Protein AF-A0A645FDS2-F1 (afdb_monomer)

Nearest PDB structures (foldseek):
  3o6q-assembly1_C  TM=2.385E-01  e=4.025E-01  Bacillus subtilis
  9g6k-assembly1_Lk  TM=2.525E-01  e=3.968E+00  Toxoplasma gondii

Foldseek 3Di:
DAWDWDQDPQFTQIGGDCVQWPDDPVLRVQLRVQAHPPHDSVVSNVVDPDDTPVVVVVVVCVVPFADDEAEPPDQLLQQLLVVVVPDVVLLVVLLVVLCVVPVQQPHKDKDWDKDAADPVVLVVVLPDPVDDPVVNVVCVPRNIDIGIFMWTWGWDQDPVGIDIDTHGPVPDDPVSSNVSSVSSVVVVSVVSVHDYHYHDD

Solvent-accessible surface area (backbone atoms only — not comparable to full-atom values): 11697 Å² total; per-residue (Å²): 127,63,64,49,79,48,76,54,96,86,37,38,45,58,48,60,32,70,94,80,41,84,73,56,69,70,55,44,51,51,33,22,74,56,20,47,83,94,48,52,68,70,62,17,46,68,76,42,98,72,86,54,69,74,59,53,50,54,50,51,46,57,69,75,27,57,50,79,70,40,44,81,85,52,69,33,42,65,53,28,42,64,47,42,75,79,30,68,68,56,39,54,52,49,42,54,52,46,23,73,76,37,76,39,42,71,47,74,48,72,44,80,43,77,45,75,52,56,68,73,58,48,54,56,56,64,70,40,88,88,56,53,69,68,57,42,54,49,41,77,72,61,46,42,47,77,45,66,47,54,31,40,27,33,49,47,81,55,100,93,42,81,47,78,45,82,37,53,57,85,79,47,53,73,63,59,42,44,50,52,9,47,52,44,50,49,54,51,34,65,75,65,72,40,46,77,49,75,48,72,135

Organism: NCBI:txid1076179

pLDDT: mean 92.04, std 2.96, range [73.12, 96.69]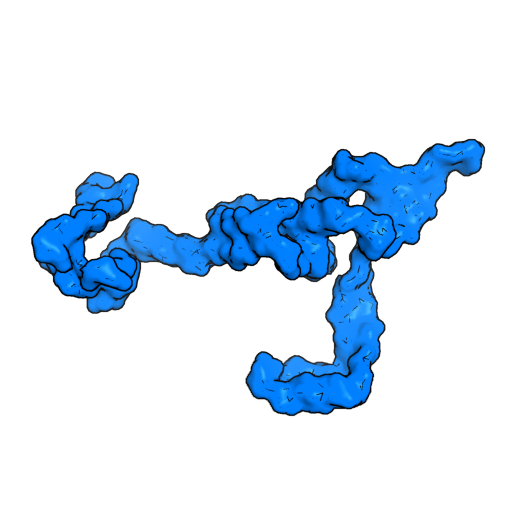

Secondary structure (DSSP, 8-state):
--EEEEEETTEEEEEE-TTT----HHHHHHHHHH--TTS-HHHHHHTS----HHHHHHHHHHHHHBPPPB-TT--HHHHHHHHHTT-HHHHHHHHHHHHHH-TTEEEEEEEEEEEEPPHHHHHHHHT-TTS-HHHHHHHHHH-EEEEEEEEEEEEEEETTEEEEEEEEGGGS-HHHHHHHHHHHHHHHHHHHT-B--BS--

Structure (mmCIF, N/CA/C/O backbone):
data_AF-A0A645FDS2-F1
#
_entry.id   AF-A0A645FDS2-F1
#
loop_
_atom_site.group_PDB
_atom_site.id
_atom_site.type_symbol
_atom_site.label_atom_id
_atom_site.label_alt_id
_atom_site.label_comp_id
_atom_site.label_asym_id
_atom_site.label_entity_id
_atom_site.label_seq_id
_atom_site.pdbx_PDB_ins_code
_atom_site.Cartn_x
_atom_site.Cartn_y
_atom_site.Cartn_z
_atom_site.occupancy
_atom_site.B_iso_or_equiv
_atom_site.auth_seq_id
_atom_site.auth_comp_id
_atom_site.auth_asym_id
_atom_site.auth_atom_id
_atom_site.pdbx_PDB_model_num
ATOM 1 N N . MET A 1 1 ? -25.759 6.117 8.203 1.00 84.12 1 MET A N 1
ATOM 2 C CA . MET A 1 1 ? -25.042 6.592 9.409 1.00 84.12 1 MET A CA 1
ATOM 3 C C . MET A 1 1 ? -25.300 5.611 10.548 1.00 84.12 1 MET A C 1
ATOM 5 O O . MET A 1 1 ? -26.466 5.289 10.761 1.00 84.12 1 MET A O 1
ATOM 9 N N . LEU A 1 2 ? -24.248 5.098 11.201 1.00 93.38 2 LEU A N 1
ATOM 10 C CA . LEU A 1 2 ? -24.342 4.079 12.266 1.00 93.38 2 LEU A CA 1
ATOM 11 C C . LEU A 1 2 ? -24.593 4.704 13.648 1.00 93.38 2 LEU A C 1
ATOM 13 O O . LEU A 1 2 ? -25.456 4.251 14.398 1.00 93.38 2 LEU A O 1
ATOM 17 N N . PHE A 1 3 ? -23.870 5.779 13.954 1.00 94.56 3 PHE A N 1
ATOM 18 C CA . PHE A 1 3 ? -23.996 6.554 15.183 1.00 94.56 3 PHE A CA 1
ATOM 19 C C . PHE A 1 3 ? -23.679 8.032 14.914 1.00 94.56 3 PHE A C 1
ATOM 21 O O . PHE A 1 3 ? -23.076 8.357 13.888 1.00 94.56 3 PHE A O 1
ATOM 28 N N . CYS A 1 4 ? -24.070 8.905 15.837 1.00 94.31 4 CYS A N 1
ATOM 29 C CA . CYS A 1 4 ? -23.634 10.292 15.941 1.00 94.31 4 CYS A CA 1
ATOM 30 C C . CYS A 1 4 ? -23.063 10.525 17.345 1.00 94.31 4 CYS A C 1
ATOM 32 O O . CYS A 1 4 ? -23.477 9.882 18.314 1.00 94.31 4 CYS A O 1
ATOM 34 N N . ARG A 1 5 ? -22.094 11.434 17.443 1.00 93.69 5 ARG A N 1
ATOM 35 C CA . ARG A 1 5 ? -21.559 11.920 18.711 1.00 93.69 5 ARG A CA 1
ATOM 36 C C . ARG A 1 5 ? -21.700 13.430 18.742 1.00 93.69 5 ARG A C 1
ATOM 38 O O . ARG A 1 5 ? -21.161 14.111 17.874 1.00 93.69 5 ARG A O 1
ATOM 45 N N . GLU A 1 6 ? -22.332 13.921 19.791 1.00 94.25 6 GLU A N 1
ATOM 46 C CA . GLU A 1 6 ? -22.494 15.343 20.067 1.00 94.25 6 GLU A CA 1
ATOM 47 C C . GLU A 1 6 ? -21.880 15.674 21.430 1.00 94.25 6 GLU A C 1
ATOM 49 O O . GLU A 1 6 ? -21.629 14.785 22.248 1.00 94.25 6 GLU A O 1
ATOM 54 N N . LEU A 1 7 ? -21.561 16.948 21.648 1.00 93.31 7 LEU A N 1
ATOM 55 C CA . LEU A 1 7 ? -21.088 17.440 22.937 1.00 93.31 7 LEU A CA 1
ATOM 56 C C . LEU A 1 7 ? -22.204 18.259 23.579 1.00 93.31 7 LEU A C 1
ATOM 58 O O . LEU A 1 7 ? -22.492 19.367 23.134 1.00 93.31 7 LEU A O 1
ATOM 62 N N . GLU A 1 8 ? -22.791 17.732 24.648 1.00 93.19 8 GLU A N 1
ATOM 63 C CA . GLU A 1 8 ? -23.783 18.432 25.464 1.00 93.19 8 GLU A CA 1
ATOM 64 C C . GLU A 1 8 ? -23.179 18.700 26.840 1.00 93.19 8 GLU A C 1
ATOM 66 O O . GLU A 1 8 ? -22.737 17.776 27.519 1.00 93.19 8 GLU A O 1
ATOM 71 N N . ASN A 1 9 ? -23.121 19.965 27.267 1.00 89.88 9 ASN A N 1
ATOM 72 C CA . ASN A 1 9 ? -22.578 20.350 28.579 1.00 89.88 9 ASN A CA 1
ATOM 73 C C . ASN A 1 9 ? -21.186 19.746 28.879 1.00 89.88 9 ASN A C 1
ATOM 75 O O . ASN A 1 9 ? -20.933 19.264 29.983 1.00 89.88 9 ASN A O 1
ATOM 79 N N . ASN A 1 10 ? -20.279 19.755 27.892 1.00 86.94 10 ASN A N 1
ATOM 80 C CA . ASN A 1 10 ? -18.946 19.133 27.959 1.00 86.94 10 ASN A CA 1
ATOM 81 C C . ASN A 1 10 ? -18.939 17.604 28.169 1.00 86.94 10 ASN A C 1
ATOM 83 O O . ASN A 1 10 ? -17.912 17.034 28.540 1.00 86.94 10 ASN A O 1
ATOM 87 N N . GLN A 1 11 ? -20.045 16.919 27.896 1.00 87.94 11 GLN A N 1
ATOM 88 C CA . GLN A 1 11 ? -20.130 15.462 27.907 1.00 87.94 11 GLN A CA 1
ATOM 89 C C . GLN A 1 11 ? -20.415 14.945 26.502 1.00 87.94 11 GLN A C 1
ATOM 91 O O . GLN A 1 11 ? -21.151 15.562 25.735 1.00 87.94 11 GLN A O 1
ATOM 96 N N . SER A 1 12 ? -19.813 13.811 26.149 1.00 92.75 12 SER A N 1
ATOM 97 C CA . SER A 1 12 ? -20.120 13.161 24.878 1.00 92.75 12 SER A CA 1
ATOM 98 C C . SER A 1 12 ? -21.462 12.449 24.985 1.00 92.75 12 SER A C 1
ATOM 100 O O . SER A 1 12 ? -21.610 11.538 25.796 1.00 92.75 12 SER A O 1
ATOM 102 N N . VAL A 1 13 ? -22.407 12.817 24.127 1.00 93.12 13 VAL A N 1
ATOM 103 C CA . VAL A 1 13 ? -23.697 12.143 23.977 1.00 93.12 13 VAL A CA 1
ATOM 104 C C . VAL A 1 13 ? -23.669 11.345 22.683 1.00 93.12 13 VAL A C 1
ATOM 106 O O . VAL A 1 13 ? -23.381 11.883 21.613 1.00 93.12 13 VAL A O 1
ATOM 109 N N . ILE A 1 14 ? -23.916 10.038 22.783 1.00 94.56 14 ILE A N 1
ATOM 110 C CA . ILE A 1 14 ? -23.863 9.125 21.640 1.00 94.56 14 ILE A CA 1
ATOM 111 C C . ILE A 1 14 ? -25.270 8.662 21.290 1.00 94.56 14 ILE A C 1
ATOM 113 O O . ILE A 1 14 ? -25.951 8.011 22.087 1.00 94.56 14 ILE A O 1
ATOM 117 N N . THR A 1 15 ? -25.673 8.922 20.053 1.00 93.50 15 THR A N 1
ATOM 118 C CA . THR A 1 15 ? -26.937 8.446 19.494 1.00 93.50 15 THR A CA 1
ATOM 119 C C . THR A 1 15 ? -26.666 7.396 18.423 1.00 93.50 15 THR A C 1
ATOM 121 O O . THR A 1 15 ? -25.847 7.579 17.528 1.00 93.50 15 THR A O 1
ATOM 124 N N . PHE A 1 16 ? -27.344 6.254 18.518 1.00 94.38 16 PHE A N 1
ATOM 125 C CA . PHE A 1 16 ? -27.263 5.187 17.517 1.00 94.38 16 PHE A CA 1
ATOM 126 C C . PHE A 1 16 ? -28.463 5.259 16.587 1.00 94.38 16 PHE A C 1
ATOM 128 O O . PHE A 1 16 ? -29.566 5.577 17.035 1.00 94.38 16 PHE A O 1
ATOM 135 N N . ASN A 1 17 ? -28.264 4.918 15.315 1.00 93.50 17 ASN A N 1
ATOM 136 C CA . ASN A 1 17 ? -29.366 4.786 14.373 1.00 93.50 17 ASN A CA 1
ATOM 137 C C . ASN A 1 17 ? -30.155 3.500 14.678 1.00 93.50 17 ASN A C 1
ATOM 139 O O . ASN A 1 17 ? -29.644 2.415 14.397 1.00 93.50 17 ASN A O 1
ATOM 143 N N . PRO A 1 18 ? -31.394 3.583 15.196 1.00 90.44 18 PRO A N 1
ATOM 144 C CA . PRO A 1 18 ? -32.136 2.407 15.650 1.00 90.44 18 PRO A CA 1
ATOM 145 C C . PRO A 1 18 ? -32.544 1.467 14.508 1.00 90.44 18 PRO A C 1
ATOM 147 O O . PRO A 1 18 ? -32.825 0.301 14.764 1.00 90.44 18 PRO A O 1
ATOM 150 N N . ASN A 1 19 ? -32.550 1.948 13.259 1.00 90.62 19 ASN A N 1
ATOM 151 C CA . ASN A 1 19 ? -32.870 1.133 12.085 1.00 90.62 19 ASN A CA 1
ATOM 152 C C . ASN A 1 19 ? -31.703 0.240 11.641 1.00 90.62 19 ASN A C 1
ATOM 154 O O . ASN A 1 19 ? -31.902 -0.634 10.804 1.00 90.62 19 ASN A O 1
ATOM 158 N N . VAL A 1 20 ? -30.490 0.493 12.144 1.00 90.12 20 VAL A N 1
ATOM 159 C CA . VAL A 1 20 ? -29.267 -0.209 11.721 1.00 90.12 20 VAL A CA 1
ATOM 160 C C . VAL A 1 20 ? -28.538 -0.826 12.909 1.00 90.12 20 VAL A C 1
ATOM 162 O O . VAL A 1 20 ? -28.041 -1.934 12.802 1.00 90.12 20 VAL A O 1
ATOM 165 N N . VAL A 1 21 ? -28.481 -0.125 14.043 1.00 91.25 21 VAL A N 1
ATOM 166 C CA . VAL A 1 21 ? -27.704 -0.520 15.219 1.00 91.25 21 VAL A CA 1
ATOM 167 C C . VAL A 1 21 ? -28.610 -0.517 16.447 1.00 91.25 21 VAL A C 1
ATOM 169 O O . VAL A 1 21 ? -28.972 0.535 16.984 1.00 91.25 21 VAL A O 1
ATOM 172 N N . MET A 1 22 ? -28.978 -1.714 16.906 1.00 88.44 22 MET A N 1
ATOM 173 C CA . MET A 1 22 ? -29.817 -1.902 18.091 1.00 88.44 22 MET A CA 1
ATOM 174 C C . MET A 1 22 ? -28.953 -2.101 19.335 1.00 88.44 22 MET A C 1
ATOM 176 O O . MET A 1 22 ? -28.280 -3.112 19.499 1.00 88.44 22 MET A O 1
ATOM 180 N N . VAL A 1 23 ? -28.987 -1.120 20.236 1.00 90.56 23 VAL A N 1
ATOM 181 C CA . VAL A 1 23 ? -28.190 -1.109 21.469 1.00 90.56 23 VAL A CA 1
ATOM 182 C C . VAL A 1 23 ? -29.096 -0.715 22.629 1.00 90.56 23 VAL A C 1
ATOM 184 O O . VAL A 1 23 ? -29.893 0.219 22.506 1.00 90.56 23 VAL A O 1
ATOM 187 N N . SER A 1 24 ? -28.987 -1.417 23.759 1.00 92.06 24 SER A N 1
ATOM 188 C CA . SER A 1 24 ? -29.778 -1.106 24.952 1.00 92.06 24 SER A CA 1
ATOM 189 C C . SER A 1 24 ? -29.381 0.247 25.546 1.00 92.06 24 SER A C 1
ATOM 191 O O . SER A 1 24 ? -28.232 0.676 25.436 1.00 92.06 24 SER A O 1
ATOM 193 N N . GLN A 1 25 ? -30.323 0.910 26.219 1.00 91.06 25 GLN A N 1
ATOM 194 C CA . GLN A 1 25 ? -30.081 2.217 26.834 1.00 91.06 25 GLN A CA 1
ATOM 195 C C . GLN A 1 25 ? -28.895 2.191 27.815 1.00 91.06 25 GLN A C 1
ATOM 197 O O . GLN A 1 25 ? -28.034 3.063 27.762 1.00 91.06 25 GLN A O 1
ATOM 202 N N . VAL A 1 26 ? -28.778 1.120 28.609 1.00 92.12 26 VAL A N 1
ATOM 203 C CA . VAL A 1 26 ? -27.671 0.907 29.558 1.00 92.12 26 VAL A CA 1
ATOM 204 C C . VAL A 1 26 ? -26.309 0.909 28.858 1.00 92.12 26 VAL A C 1
ATOM 206 O O . VAL A 1 26 ? -25.349 1.496 29.353 1.00 92.12 26 VAL A O 1
ATOM 209 N N . ILE A 1 27 ? -26.204 0.266 27.692 1.00 92.50 27 ILE A N 1
ATOM 210 C CA . ILE A 1 27 ? -24.951 0.236 26.931 1.00 92.50 27 ILE A CA 1
ATOM 211 C C . ILE A 1 27 ? -24.662 1.606 26.311 1.00 92.50 27 ILE A C 1
ATOM 213 O O . ILE A 1 27 ? -23.514 2.045 26.349 1.00 92.50 27 ILE A O 1
ATOM 217 N N . LYS A 1 28 ? -25.678 2.312 25.797 1.00 92.81 28 LYS A N 1
ATOM 218 C CA . LYS A 1 28 ? -25.512 3.675 25.259 1.00 92.81 28 LYS A CA 1
ATOM 219 C C . LYS A 1 28 ? -24.971 4.641 26.311 1.00 92.81 28 LYS A C 1
ATOM 221 O O . LYS A 1 28 ? -24.008 5.359 26.044 1.00 92.81 28 LYS A O 1
ATOM 226 N N . GLU A 1 29 ? -25.557 4.623 27.505 1.00 92.06 29 GLU A N 1
ATOM 227 C CA . GLU A 1 29 ? -25.134 5.452 28.637 1.00 92.06 29 GLU A CA 1
ATOM 228 C C . GLU A 1 29 ? -23.717 5.098 29.083 1.00 92.06 29 GLU A C 1
ATOM 230 O O . GLU A 1 29 ? -22.891 5.988 29.271 1.00 92.06 29 GLU A O 1
ATOM 235 N N . LYS A 1 30 ? -23.391 3.802 29.159 1.00 94.06 30 LYS A N 1
ATOM 236 C CA . LYS A 1 30 ? -22.048 3.351 29.534 1.00 94.06 30 LYS A CA 1
ATOM 237 C C . LYS A 1 30 ? -20.978 3.783 28.527 1.00 94.06 30 LYS A C 1
ATOM 239 O O . LYS A 1 30 ? -19.934 4.275 28.940 1.00 94.06 30 LYS A O 1
ATOM 244 N N . ILE A 1 31 ? -21.225 3.636 27.222 1.00 94.69 31 ILE A N 1
ATOM 245 C CA . ILE A 1 31 ? -20.270 4.096 26.197 1.00 94.69 31 ILE A CA 1
ATOM 246 C C . ILE A 1 31 ? -20.136 5.626 26.248 1.00 94.69 31 ILE A C 1
ATOM 248 O O . ILE A 1 31 ? -19.023 6.136 26.148 1.00 94.69 31 ILE A O 1
ATOM 252 N N . SER A 1 32 ? -21.239 6.356 26.443 1.00 92.94 32 SER A N 1
ATOM 253 C CA . SER A 1 32 ? -21.223 7.825 26.543 1.00 92.94 32 SER A CA 1
ATOM 254 C C . SER A 1 32 ? -20.410 8.300 27.750 1.00 92.94 32 SER A C 1
ATOM 256 O O . SER A 1 32 ? -19.556 9.171 27.603 1.00 92.94 32 SER A O 1
ATOM 258 N N . ALA A 1 33 ? -20.588 7.659 28.909 1.00 92.56 33 ALA A N 1
ATOM 259 C CA . ALA A 1 33 ? -19.831 7.947 30.126 1.00 92.56 33 ALA A CA 1
ATOM 260 C C . ALA A 1 33 ? -18.322 7.677 29.971 1.00 92.56 33 ALA A C 1
ATOM 262 O O . ALA A 1 33 ? -17.499 8.429 30.487 1.00 92.56 33 ALA A O 1
ATOM 263 N N . GLU A 1 34 ? -17.948 6.630 29.233 1.00 94.81 34 GLU A N 1
ATOM 264 C CA . GLU A 1 34 ? -16.544 6.305 28.952 1.00 94.81 34 GLU A CA 1
ATOM 265 C C . GLU A 1 34 ? -15.905 7.207 27.879 1.00 94.81 34 GLU A C 1
ATOM 267 O O . GLU A 1 34 ? -14.674 7.306 27.804 1.00 94.81 34 GLU A O 1
ATOM 272 N N . CYS A 1 35 ? -16.720 7.862 27.043 1.00 95.19 35 CYS A N 1
ATOM 273 C CA . CYS A 1 35 ? -16.279 8.672 25.911 1.00 95.19 35 CYS A CA 1
ATOM 274 C C . CYS A 1 35 ? -15.931 10.106 26.331 1.00 95.19 35 CYS A C 1
ATOM 276 O O . CYS A 1 35 ? -16.716 11.043 26.182 1.00 95.19 35 CYS A O 1
ATOM 278 N N . LEU A 1 36 ? -14.700 10.306 26.796 1.00 93.56 36 LEU A N 1
ATOM 279 C CA . LEU A 1 36 ? -14.176 11.639 27.113 1.00 93.56 36 LEU A CA 1
ATOM 280 C C . LEU A 1 36 ? -14.120 12.555 25.876 1.00 93.56 36 LEU A C 1
ATOM 282 O O . LEU A 1 36 ? -14.069 12.091 24.737 1.00 93.56 36 LEU A O 1
ATOM 286 N N . ILE A 1 37 ? -14.074 13.874 26.098 1.00 92.88 37 ILE A N 1
ATOM 287 C CA . ILE A 1 37 ? -14.060 14.896 25.033 1.00 92.88 37 ILE A CA 1
ATOM 288 C C . ILE A 1 37 ? -12.939 14.631 24.011 1.00 92.88 37 ILE A C 1
ATOM 290 O O . ILE A 1 37 ? -13.178 14.667 22.807 1.00 92.88 37 ILE A O 1
ATOM 294 N N . ASN A 1 38 ? -11.746 14.269 24.479 1.00 91.81 38 ASN A N 1
ATOM 295 C CA . ASN A 1 38 ? -10.557 13.996 23.666 1.00 91.81 38 ASN A CA 1
ATOM 296 C C . ASN A 1 38 ? -10.392 12.517 23.256 1.00 91.81 38 ASN A C 1
ATOM 298 O O . ASN A 1 38 ? -9.309 12.114 22.837 1.00 91.81 38 ASN A O 1
ATOM 302 N N . MET A 1 39 ? -11.434 11.698 23.395 1.00 93.06 39 MET A N 1
ATOM 303 C CA . MET A 1 39 ? -11.414 10.275 23.059 1.00 93.06 39 MET A CA 1
ATOM 304 C C . MET A 1 39 ? -12.221 10.008 21.789 1.00 93.06 39 MET A C 1
ATOM 306 O O . MET A 1 39 ? -13.211 10.687 21.523 1.00 93.06 39 MET A O 1
ATOM 310 N N . SER A 1 40 ? -11.829 9.009 20.995 1.00 93.25 40 SER A N 1
ATOM 311 C CA . SER A 1 40 ? -12.666 8.538 19.889 1.00 93.25 40 SER A CA 1
ATOM 312 C C . SER A 1 40 ? -13.807 7.659 20.407 1.00 93.25 40 SER A C 1
ATOM 314 O O . SER A 1 40 ? -13.663 6.945 21.400 1.00 93.25 40 SER A O 1
ATOM 316 N N . PHE A 1 41 ? -14.931 7.647 19.690 1.00 94.56 41 PHE A N 1
ATOM 317 C CA . PHE A 1 41 ? -16.032 6.728 19.985 1.00 94.56 41 PHE A CA 1
ATOM 318 C C . PHE A 1 41 ? -15.560 5.262 20.033 1.00 94.56 41 PHE A C 1
ATOM 320 O O . PHE A 1 41 ? -15.923 4.527 20.947 1.00 94.56 41 PHE A O 1
ATOM 327 N N . PHE A 1 42 ? -14.698 4.849 19.095 1.00 94.12 42 PHE A N 1
ATOM 328 C CA . PHE A 1 42 ? -14.176 3.481 19.037 1.00 94.12 42 PHE A CA 1
ATOM 329 C C . PHE A 1 42 ? -13.351 3.104 20.275 1.00 94.12 42 PHE A C 1
ATOM 331 O O . PHE A 1 42 ? -13.464 1.982 20.758 1.00 94.12 42 PHE A O 1
ATOM 338 N N . ALA A 1 43 ? -12.570 4.038 20.827 1.00 93.69 43 ALA A N 1
ATOM 339 C CA . ALA A 1 43 ? -11.827 3.799 22.063 1.00 93.69 43 ALA A CA 1
ATOM 340 C C . ALA A 1 43 ? -12.757 3.666 23.281 1.00 93.69 43 ALA A C 1
ATOM 342 O O . ALA A 1 43 ? -12.540 2.801 24.125 1.00 93.69 43 ALA A O 1
ATOM 343 N N . ALA A 1 44 ? -13.817 4.476 23.364 1.00 94.50 44 ALA A N 1
ATOM 344 C CA . ALA A 1 44 ? -14.814 4.362 24.431 1.00 94.50 44 ALA A CA 1
ATOM 345 C C . ALA A 1 44 ? -15.592 3.041 24.348 1.00 94.50 44 ALA A C 1
ATOM 347 O O . ALA A 1 44 ? -15.801 2.357 25.349 1.00 94.50 44 ALA A O 1
ATOM 348 N N . ARG A 1 45 ? -15.970 2.649 23.128 1.00 93.62 45 ARG A N 1
ATOM 349 C CA . ARG A 1 45 ? -16.639 1.384 22.823 1.00 93.62 45 ARG A CA 1
ATOM 350 C C . ARG A 1 45 ? -15.825 0.165 23.272 1.00 93.62 45 ARG A C 1
ATOM 352 O O . ARG A 1 45 ? -16.423 -0.779 23.784 1.00 93.62 45 ARG A O 1
ATOM 359 N N . ASP A 1 46 ? -14.501 0.204 23.138 1.00 93.75 46 ASP A N 1
ATOM 360 C CA . ASP A 1 46 ? -13.596 -0.891 23.533 1.00 93.75 46 ASP A CA 1
ATOM 361 C C . ASP A 1 46 ? -13.505 -1.112 25.041 1.00 93.75 46 ASP A C 1
ATOM 363 O O . ASP A 1 46 ? -13.195 -2.213 25.491 1.00 93.75 46 ASP A O 1
ATOM 367 N N . LYS A 1 47 ? -13.816 -0.091 25.839 1.00 94.19 47 LYS A N 1
ATOM 368 C CA . LYS A 1 47 ? -13.886 -0.226 27.297 1.00 94.19 47 LYS A CA 1
ATOM 369 C C . LYS A 1 47 ? -15.160 -0.920 27.771 1.00 94.19 47 LYS A C 1
ATOM 371 O O . LYS A 1 47 ? -15.263 -1.321 28.932 1.00 94.19 47 LYS A O 1
ATOM 376 N N . VAL A 1 48 ? -16.155 -1.046 26.896 1.00 92.56 48 VAL A N 1
ATOM 377 C CA . VAL A 1 48 ? -17.419 -1.705 27.207 1.00 92.56 48 VAL A CA 1
ATOM 378 C C . VAL A 1 48 ? -17.389 -3.118 26.644 1.00 92.56 48 VAL A C 1
ATOM 380 O O . VAL A 1 48 ? -17.303 -3.315 25.436 1.00 92.56 48 VAL A O 1
ATOM 383 N N . ASN A 1 49 ? -17.503 -4.111 27.528 1.00 90.81 49 ASN A N 1
ATOM 384 C CA . ASN A 1 49 ? -17.537 -5.528 27.164 1.00 90.81 49 ASN A CA 1
ATOM 385 C C . ASN A 1 49 ? -18.885 -5.926 26.530 1.00 90.81 49 ASN A C 1
ATOM 387 O O . ASN A 1 49 ? -19.716 -6.588 27.148 1.00 90.81 49 ASN A O 1
ATOM 391 N N . VAL A 1 50 ? -19.124 -5.447 25.316 1.00 90.50 50 VAL A N 1
ATOM 392 C CA . VAL A 1 50 ? -20.279 -5.757 24.468 1.00 90.50 50 VAL A CA 1
ATOM 393 C C . VAL A 1 50 ? -19.774 -5.994 23.042 1.00 90.50 50 VAL A C 1
ATOM 395 O O . VAL A 1 50 ? -18.654 -5.596 22.727 1.00 90.50 50 VAL A O 1
ATOM 398 N N . SER A 1 51 ? -20.558 -6.645 22.185 1.00 89.94 51 SER A N 1
ATOM 399 C CA . SER A 1 51 ? -20.337 -6.656 20.732 1.00 89.94 51 SER A CA 1
ATOM 400 C C . SER A 1 51 ? -21.444 -5.850 20.057 1.00 89.94 51 SER A C 1
ATOM 402 O O . SER A 1 51 ? -22.608 -5.964 20.444 1.00 89.94 51 SER A O 1
ATOM 404 N N . ILE A 1 52 ? -21.074 -5.006 19.096 1.00 93.69 52 ILE A N 1
ATOM 405 C CA . ILE A 1 52 ? -21.995 -4.214 18.276 1.00 93.69 52 ILE A CA 1
ATOM 406 C C . ILE A 1 52 ? -21.556 -4.454 16.827 1.00 93.69 52 ILE A C 1
ATOM 408 O O . ILE A 1 52 ? -20.675 -3.733 16.355 1.00 93.69 52 ILE A O 1
ATOM 412 N N . PRO A 1 53 ? -22.094 -5.486 16.153 1.00 93.25 53 PRO A N 1
ATOM 413 C CA . PRO A 1 53 ? -21.526 -6.031 14.921 1.00 93.25 53 PRO A CA 1
ATOM 414 C C . PRO A 1 53 ? -21.212 -4.991 13.846 1.00 93.25 53 PRO A C 1
ATOM 416 O O . PRO A 1 53 ? -20.095 -4.962 13.343 1.00 93.25 53 PRO A O 1
ATOM 419 N N . GLU A 1 54 ? -22.136 -4.077 13.556 1.00 94.19 54 GLU A N 1
ATOM 420 C CA . GLU A 1 54 ? -21.972 -3.076 12.494 1.00 94.19 54 GLU A CA 1
ATOM 421 C C . GLU A 1 54 ? -20.869 -2.057 12.828 1.00 94.19 54 GLU A C 1
ATOM 423 O O . GLU A 1 54 ? -20.172 -1.550 11.950 1.00 94.19 54 GLU A O 1
ATOM 428 N N . ILE A 1 55 ? -20.700 -1.742 14.116 1.00 94.88 55 ILE A N 1
ATOM 429 C CA . ILE A 1 55 ? -19.633 -0.862 14.605 1.00 94.88 55 ILE A CA 1
ATOM 430 C C . ILE A 1 55 ? -18.294 -1.593 14.603 1.00 94.88 55 ILE A C 1
ATOM 432 O O . ILE A 1 55 ? -17.279 -1.005 14.228 1.00 94.88 55 ILE A O 1
ATOM 436 N N . ASP A 1 56 ? -18.294 -2.848 15.045 1.00 93.31 56 ASP A N 1
ATOM 437 C CA . ASP A 1 56 ? -17.102 -3.681 15.137 1.00 93.31 56 ASP A CA 1
ATOM 438 C C . ASP A 1 56 ? -16.549 -3.955 13.722 1.00 93.31 56 ASP A C 1
ATOM 440 O O . ASP A 1 56 ? -15.348 -3.807 13.501 1.00 93.31 56 ASP A O 1
ATOM 444 N N . GLU A 1 57 ? -17.422 -4.214 12.741 1.00 93.62 57 GLU A N 1
ATOM 445 C CA . GLU A 1 57 ? -17.076 -4.340 11.319 1.00 93.62 57 GLU A CA 1
ATOM 446 C C . GLU A 1 57 ? -16.505 -3.033 10.752 1.00 93.62 57 GLU A C 1
ATOM 448 O O . GLU A 1 57 ? -15.421 -3.034 10.168 1.00 93.62 57 GLU A O 1
ATOM 453 N N . ALA A 1 58 ? -17.177 -1.896 10.975 1.00 92.31 58 ALA A N 1
ATOM 454 C CA . ALA A 1 58 ? -16.692 -0.597 10.504 1.00 92.31 58 ALA A CA 1
ATOM 455 C C . ALA A 1 58 ? -15.321 -0.238 11.100 1.00 92.31 58 ALA A C 1
ATOM 457 O O . ALA A 1 58 ? -14.452 0.304 10.414 1.00 92.31 58 ALA A O 1
ATOM 458 N N . LYS A 1 59 ? -15.110 -0.554 12.380 1.00 92.19 59 LYS A N 1
ATOM 459 C CA . LYS A 1 59 ? -13.841 -0.347 13.078 1.00 92.19 59 LYS A CA 1
ATOM 460 C C . LYS A 1 59 ? -12.736 -1.241 12.517 1.00 92.19 59 LYS A C 1
ATOM 462 O O . LYS A 1 59 ? -11.613 -0.770 12.339 1.00 92.19 59 LYS A O 1
ATOM 467 N N . GLU A 1 60 ? -13.035 -2.511 12.265 1.00 93.25 60 GLU A N 1
ATOM 468 C CA . GLU A 1 60 ? -12.068 -3.463 11.720 1.00 93.25 60 GLU A CA 1
ATOM 469 C C . GLU A 1 60 ? -11.684 -3.108 10.281 1.00 93.25 60 GLU A C 1
ATOM 471 O O . GLU A 1 60 ? -10.505 -3.137 9.925 1.00 93.25 60 GLU A O 1
ATOM 476 N N . TRP A 1 61 ? -12.652 -2.656 9.480 1.00 93.31 61 TRP A N 1
ATOM 477 C CA . TRP A 1 61 ? -12.383 -2.073 8.171 1.00 93.31 61 TRP A CA 1
ATOM 478 C C . TRP A 1 61 ? -11.430 -0.877 8.298 1.00 93.31 61 TRP A C 1
ATOM 480 O O . TRP A 1 61 ? -10.380 -0.864 7.664 1.00 93.31 61 TRP A O 1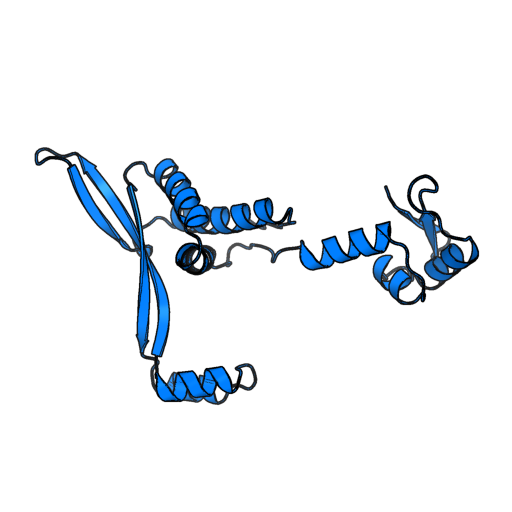
ATOM 490 N N . LEU A 1 62 ? -11.710 0.080 9.191 1.00 91.31 62 LEU A N 1
ATOM 491 C CA . LEU A 1 62 ? -10.864 1.266 9.395 1.00 91.31 62 LEU A CA 1
ATOM 492 C C . LEU A 1 62 ? -9.410 0.908 9.738 1.00 91.31 62 LEU A C 1
ATOM 494 O O . LEU A 1 62 ? -8.482 1.539 9.236 1.00 91.31 62 LEU A O 1
ATOM 498 N N . LYS A 1 63 ? -9.205 -0.114 10.573 1.00 90.69 63 LYS A N 1
ATOM 499 C CA . LYS A 1 63 ? -7.867 -0.583 10.956 1.00 90.69 63 LYS A CA 1
ATOM 500 C C . LYS A 1 63 ? -7.091 -1.193 9.794 1.00 90.69 63 LYS A C 1
ATOM 502 O O . LYS A 1 63 ? -5.887 -0.978 9.701 1.00 90.69 63 LYS A O 1
ATOM 507 N N . ASN A 1 64 ? -7.770 -1.960 8.946 1.00 92.12 64 ASN A N 1
ATOM 508 C CA . ASN A 1 64 ? -7.118 -2.765 7.915 1.00 92.12 64 ASN A CA 1
ATOM 509 C C . ASN A 1 64 ? -7.044 -2.067 6.551 1.00 92.12 64 ASN A C 1
ATOM 511 O O . ASN A 1 64 ? -6.260 -2.482 5.700 1.00 92.12 64 ASN A O 1
ATOM 515 N N . GLN A 1 65 ? -7.858 -1.031 6.335 1.00 93.94 65 GLN A N 1
ATOM 516 C CA . GLN A 1 65 ? -8.034 -0.398 5.026 1.00 93.94 65 GLN A CA 1
ATOM 517 C C . GLN A 1 65 ? -7.378 0.973 4.906 1.00 93.94 65 GLN A C 1
ATOM 519 O O . GLN A 1 65 ? -7.187 1.449 3.789 1.00 93.94 65 GLN A O 1
ATOM 524 N N . ILE A 1 66 ? -6.989 1.607 6.017 1.00 92.00 66 ILE A N 1
ATOM 525 C CA . ILE A 1 66 ? -6.200 2.840 5.966 1.00 92.00 66 ILE A CA 1
ATOM 526 C C . ILE A 1 66 ? -4.759 2.497 5.588 1.00 92.00 66 ILE A C 1
ATOM 528 O O . ILE A 1 66 ? -4.036 1.833 6.331 1.00 92.00 66 ILE A O 1
ATOM 532 N N . MET A 1 67 ? -4.341 2.979 4.423 1.00 91.56 67 MET A N 1
ATOM 533 C CA . MET A 1 67 ? -2.988 2.809 3.906 1.00 91.56 67 MET A CA 1
ATOM 534 C C . MET A 1 67 ? -2.067 3.939 4.374 1.00 91.56 67 MET A C 1
ATOM 536 O O . MET A 1 67 ? -2.510 5.002 4.812 1.00 91.56 67 MET A O 1
ATOM 540 N N . GLN A 1 68 ? -0.757 3.707 4.281 1.00 89.38 68 GLN A N 1
ATOM 541 C CA . GLN A 1 68 ? 0.241 4.720 4.608 1.00 89.38 68 GLN A CA 1
ATOM 542 C C . GLN A 1 68 ? 0.098 5.936 3.682 1.00 89.38 68 GLN A C 1
ATOM 544 O O . GLN A 1 68 ? -0.000 5.787 2.466 1.00 89.38 68 GLN A O 1
ATOM 549 N N . MET A 1 69 ? 0.138 7.135 4.267 1.00 92.88 69 MET A N 1
ATOM 550 C CA . MET A 1 69 ? 0.112 8.391 3.520 1.00 92.88 69 MET A CA 1
ATOM 551 C C . MET A 1 69 ? 1.290 8.482 2.540 1.00 92.88 69 MET A C 1
ATOM 553 O O . MET A 1 69 ? 2.437 8.170 2.882 1.00 92.88 69 MET A O 1
ATOM 557 N N . ILE A 1 70 ? 1.003 8.930 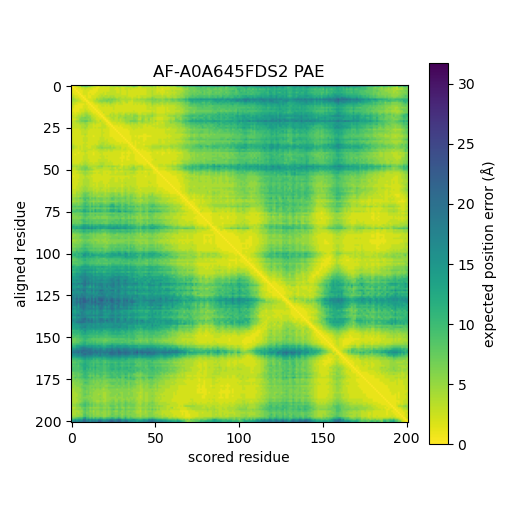1.320 1.00 93.81 70 ILE A N 1
ATOM 558 C CA . ILE A 1 70 ? 2.016 9.255 0.318 1.00 93.81 70 ILE A CA 1
ATOM 559 C C . ILE A 1 70 ? 2.335 10.737 0.434 1.00 93.81 70 ILE A C 1
ATOM 561 O O . ILE A 1 70 ? 1.458 11.561 0.215 1.00 93.81 70 ILE A O 1
ATOM 565 N N . GLY A 1 71 ? 3.595 11.054 0.723 1.00 93.50 71 GLY A N 1
ATOM 566 C CA . GLY A 1 71 ? 4.125 12.411 0.669 1.00 93.50 71 GLY A CA 1
ATOM 567 C C . GLY A 1 71 ? 5.150 12.588 -0.460 1.00 93.50 71 GLY A C 1
ATOM 568 O O . GLY A 1 71 ? 5.502 11.615 -1.154 1.00 93.50 71 GLY A O 1
ATOM 569 N N . PRO A 1 72 ? 5.727 13.793 -0.614 1.00 89.56 72 PRO A N 1
ATOM 570 C CA . PRO A 1 72 ? 6.690 14.105 -1.678 1.00 89.56 72 PRO A CA 1
ATOM 571 C C . PRO A 1 72 ? 7.938 13.212 -1.645 1.00 89.56 72 PRO A C 1
ATOM 573 O O . PRO A 1 72 ? 8.464 12.799 -2.678 1.00 89.56 72 PRO A O 1
ATOM 576 N N . GLY A 1 73 ? 8.402 12.869 -0.438 1.00 89.06 73 GLY A N 1
ATOM 577 C CA . GLY A 1 73 ? 9.587 12.038 -0.212 1.00 89.06 73 GLY A CA 1
ATOM 578 C C . GLY A 1 73 ? 9.350 10.528 -0.312 1.00 89.06 73 GLY A C 1
ATOM 579 O O . GLY A 1 73 ? 10.307 9.755 -0.213 1.00 89.06 73 GLY A O 1
ATOM 580 N N . THR A 1 74 ? 8.103 10.078 -0.488 1.00 91.12 74 THR A N 1
ATOM 581 C CA . THR A 1 74 ? 7.792 8.644 -0.517 1.00 91.12 74 THR A CA 1
ATOM 582 C C . THR A 1 74 ? 8.438 7.973 -1.733 1.00 91.12 74 THR A C 1
ATOM 584 O O . THR A 1 74 ? 8.296 8.416 -2.876 1.00 91.12 74 THR A O 1
ATOM 587 N N . ARG A 1 75 ? 9.155 6.866 -1.496 1.00 90.06 75 ARG A N 1
ATOM 588 C CA . ARG A 1 75 ? 9.866 6.085 -2.524 1.00 90.06 75 ARG A CA 1
ATOM 589 C C . ARG A 1 75 ? 8.915 5.164 -3.297 1.00 90.06 75 ARG A C 1
ATOM 591 O O . ARG A 1 75 ? 8.957 3.945 -3.164 1.00 90.06 75 ARG A O 1
ATOM 598 N N . MET A 1 76 ? 8.069 5.773 -4.120 1.00 90.94 76 MET A N 1
ATOM 599 C CA . MET A 1 76 ? 6.986 5.093 -4.840 1.00 90.94 76 MET A CA 1
ATOM 600 C C . MET A 1 76 ? 7.488 4.096 -5.892 1.00 90.94 76 MET A C 1
ATOM 602 O O . MET A 1 76 ? 6.916 3.022 -6.046 1.00 90.94 76 MET A O 1
ATOM 606 N N . PHE A 1 77 ? 8.580 4.422 -6.589 1.00 92.69 77 PHE A N 1
ATOM 607 C CA . PHE A 1 77 ? 9.115 3.550 -7.636 1.00 92.69 77 PHE A CA 1
ATOM 608 C C . PHE A 1 77 ? 9.596 2.210 -7.067 1.00 92.69 77 PHE A C 1
ATOM 610 O O . PHE A 1 77 ? 9.140 1.162 -7.503 1.00 92.69 77 PHE A O 1
ATOM 617 N N . THR A 1 78 ? 10.424 2.242 -6.018 1.00 90.81 78 THR A N 1
ATOM 618 C CA . THR A 1 78 ? 10.915 1.028 -5.346 1.00 90.81 78 THR A CA 1
ATOM 619 C C . THR A 1 78 ? 9.774 0.173 -4.795 1.00 90.81 78 THR A C 1
ATOM 621 O O . THR A 1 78 ? 9.849 -1.052 -4.823 1.00 90.81 78 THR A O 1
ATOM 624 N N . TYR A 1 79 ? 8.700 0.799 -4.303 1.00 91.88 79 TYR A N 1
ATOM 625 C CA . TYR A 1 79 ? 7.505 0.066 -3.895 1.00 91.88 79 TYR A CA 1
ATOM 626 C C . TYR A 1 79 ? 6.877 -0.695 -5.074 1.00 91.88 79 TYR A C 1
ATOM 628 O O . TYR A 1 79 ? 6.628 -1.893 -4.942 1.00 91.88 79 TYR A O 1
ATOM 636 N N . ALA A 1 80 ? 6.693 -0.049 -6.231 1.00 94.75 80 ALA A N 1
ATOM 637 C CA . ALA A 1 80 ? 6.176 -0.717 -7.425 1.00 94.75 80 ALA A CA 1
ATOM 638 C C . ALA A 1 80 ? 7.104 -1.835 -7.914 1.00 94.75 80 ALA A C 1
ATOM 640 O O . ALA A 1 80 ? 6.617 -2.927 -8.192 1.00 94.75 80 ALA A O 1
ATOM 641 N N . GLU A 1 81 ? 8.423 -1.610 -7.946 1.00 92.94 81 GLU A N 1
ATOM 642 C CA . GLU A 1 81 ? 9.408 -2.635 -8.332 1.00 92.94 81 GLU A CA 1
ATOM 643 C C . GLU A 1 81 ? 9.296 -3.899 -7.474 1.00 92.94 81 GLU A C 1
ATOM 645 O O . GLU A 1 81 ? 9.301 -5.014 -7.993 1.00 92.94 81 GLU A O 1
ATOM 650 N N . ASN A 1 82 ? 9.151 -3.729 -6.158 1.00 91.12 82 ASN A N 1
ATOM 651 C CA . ASN A 1 82 ? 8.974 -4.846 -5.231 1.00 91.12 82 ASN A CA 1
ATOM 652 C C . ASN A 1 82 ? 7.668 -5.612 -5.464 1.00 91.12 82 ASN A C 1
ATOM 654 O O . ASN A 1 82 ? 7.609 -6.806 -5.180 1.00 91.12 82 ASN A O 1
ATOM 658 N N . LYS A 1 83 ? 6.624 -4.943 -5.959 1.00 91.62 83 LYS A N 1
ATOM 659 C CA . LYS A 1 83 ? 5.300 -5.539 -6.163 1.00 91.62 83 LYS A CA 1
ATOM 660 C C . LYS A 1 83 ? 5.183 -6.256 -7.505 1.00 91.62 83 LYS A C 1
ATOM 662 O O . LYS A 1 83 ? 4.697 -7.379 -7.544 1.00 91.62 83 LYS A O 1
ATOM 667 N N . ILE A 1 84 ? 5.678 -5.663 -8.592 1.00 93.25 84 ILE A N 1
ATOM 668 C CA . ILE A 1 84 ? 5.602 -6.288 -9.925 1.00 93.25 84 ILE A CA 1
ATOM 669 C C . ILE A 1 84 ? 6.471 -7.535 -10.059 1.00 93.25 84 ILE A C 1
ATOM 671 O O . ILE A 1 84 ? 6.214 -8.357 -10.930 1.00 93.25 84 ILE A O 1
ATOM 675 N N . ALA A 1 85 ? 7.476 -7.706 -9.194 1.00 86.00 85 ALA A N 1
ATOM 676 C CA . ALA A 1 85 ? 8.277 -8.924 -9.154 1.00 86.00 85 ALA A CA 1
ATOM 677 C C . ALA A 1 85 ? 7.453 -10.179 -8.792 1.00 86.00 85 ALA A C 1
ATOM 679 O O . ALA A 1 85 ? 7.902 -11.291 -9.059 1.00 86.00 85 ALA A O 1
ATOM 680 N N . SER A 1 86 ? 6.275 -10.015 -8.177 1.00 85.75 86 SER A N 1
ATOM 681 C CA . SER A 1 86 ? 5.410 -11.114 -7.727 1.00 85.75 86 SER A CA 1
ATOM 682 C C . SER A 1 86 ? 3.951 -11.012 -8.192 1.00 85.75 86 SER A C 1
ATOM 684 O O . SER A 1 86 ? 3.155 -11.886 -7.852 1.00 85.75 86 SER A O 1
ATOM 686 N N . ASP A 1 87 ? 3.593 -9.990 -8.978 1.00 92.25 87 ASP A N 1
ATOM 687 C CA . ASP A 1 87 ? 2.231 -9.763 -9.476 1.00 92.25 87 ASP A CA 1
ATOM 688 C C . ASP A 1 87 ? 2.227 -9.390 -10.970 1.00 92.25 87 ASP A C 1
ATOM 690 O O . ASP A 1 87 ? 2.417 -8.233 -11.358 1.00 92.25 87 ASP A O 1
ATOM 694 N N . ASP A 1 88 ? 1.958 -10.389 -11.815 1.00 92.56 88 ASP A N 1
ATOM 695 C CA . ASP A 1 88 ? 1.885 -10.227 -13.272 1.00 92.56 88 ASP A CA 1
ATOM 696 C C . ASP A 1 88 ? 0.725 -9.324 -13.720 1.00 92.56 88 ASP A C 1
ATOM 698 O O . ASP A 1 88 ? 0.829 -8.640 -14.743 1.00 92.56 88 ASP A O 1
ATOM 702 N N . LYS A 1 89 ? -0.387 -9.283 -12.969 1.00 95.50 89 LYS A N 1
ATOM 703 C CA . LYS A 1 89 ? -1.535 -8.425 -13.309 1.00 95.50 89 LYS A CA 1
ATOM 704 C C . LYS A 1 89 ? -1.193 -6.967 -13.056 1.00 95.50 89 LYS A C 1
ATOM 706 O O . LYS A 1 89 ? -1.461 -6.121 -13.909 1.00 95.50 89 LYS A O 1
ATOM 711 N N . LEU A 1 90 ? -0.555 -6.690 -11.921 1.00 95.62 90 LEU A N 1
ATOM 712 C CA . LEU A 1 90 ? -0.022 -5.369 -11.629 1.00 95.62 90 LEU A CA 1
ATOM 713 C C . LEU A 1 90 ? 1.027 -4.969 -12.671 1.00 95.62 90 LEU A C 1
ATOM 715 O O . LEU A 1 90 ? 0.988 -3.846 -13.168 1.00 95.62 90 LEU A O 1
ATOM 719 N N . LYS A 1 91 ? 1.932 -5.879 -13.051 1.00 95.56 91 LYS A N 1
ATOM 720 C CA . LYS A 1 91 ? 2.928 -5.607 -14.095 1.00 95.56 91 LYS A CA 1
ATOM 721 C C . LYS A 1 91 ? 2.266 -5.187 -15.411 1.00 95.56 91 LYS A C 1
ATOM 723 O O . LYS A 1 91 ? 2.656 -4.174 -15.989 1.00 95.56 91 LYS A O 1
ATOM 728 N N . ALA A 1 92 ? 1.252 -5.924 -15.865 1.00 96.00 92 ALA A N 1
ATOM 729 C CA . ALA A 1 92 ? 0.513 -5.599 -17.085 1.00 96.00 92 ALA A CA 1
ATOM 730 C C . ALA A 1 92 ? -0.221 -4.250 -16.978 1.00 96.00 92 ALA A C 1
ATOM 732 O O . ALA A 1 92 ? -0.175 -3.444 -17.909 1.00 96.00 92 ALA A O 1
ATOM 733 N N . TYR A 1 93 ? -0.848 -3.977 -15.829 1.00 96.62 93 TYR A N 1
ATOM 734 C CA . TYR A 1 93 ? -1.480 -2.689 -15.546 1.00 96.62 93 TYR A CA 1
ATOM 735 C C . TYR A 1 93 ? -0.475 -1.534 -15.641 1.00 96.62 93 TYR A C 1
ATOM 737 O O . TYR A 1 93 ? -0.688 -0.585 -16.396 1.00 96.62 93 TYR A O 1
ATOM 745 N N . LEU A 1 94 ? 0.660 -1.634 -14.950 1.00 96.38 94 LEU A N 1
ATOM 746 C CA . LEU A 1 94 ? 1.671 -0.579 -14.946 1.00 96.38 94 LEU A CA 1
ATOM 747 C C . LEU A 1 94 ? 2.365 -0.411 -16.299 1.00 96.38 94 LEU A C 1
ATOM 749 O O . LEU A 1 94 ? 2.731 0.709 -16.651 1.00 96.38 94 LEU A O 1
ATOM 753 N N . LEU A 1 95 ? 2.506 -1.483 -17.083 1.00 96.31 95 LEU A N 1
ATOM 754 C CA . LEU A 1 95 ? 2.956 -1.378 -18.469 1.00 96.31 95 LEU A CA 1
ATOM 755 C C . LEU A 1 95 ? 1.986 -0.537 -19.303 1.00 96.31 95 LEU A C 1
ATOM 757 O O . LEU A 1 95 ? 2.430 0.344 -20.033 1.00 96.31 95 LEU A O 1
ATOM 761 N N . SER A 1 96 ? 0.674 -0.749 -19.156 1.00 95.75 96 SER A N 1
ATOM 762 C CA . SER A 1 96 ? -0.324 0.067 -19.861 1.00 95.75 96 SER A CA 1
ATOM 763 C C . SER A 1 96 ? -0.237 1.550 -19.482 1.00 95.75 96 SER A C 1
ATOM 765 O O . SER A 1 96 ? -0.284 2.417 -20.352 1.00 95.75 96 SER A O 1
ATOM 767 N N . VAL A 1 97 ? -0.020 1.853 -18.199 1.00 94.69 97 VAL A N 1
ATOM 768 C CA . VAL A 1 97 ? 0.179 3.224 -17.709 1.00 94.69 97 VAL A CA 1
ATOM 769 C C . VAL A 1 97 ? 1.445 3.831 -18.309 1.00 94.69 97 VAL A C 1
ATOM 771 O O . VAL A 1 97 ? 1.412 4.948 -18.823 1.00 94.69 97 VAL A O 1
ATOM 774 N N . ALA A 1 98 ? 2.564 3.106 -18.249 1.00 93.88 98 ALA A N 1
ATOM 775 C CA . ALA A 1 98 ? 3.847 3.585 -18.747 1.00 93.88 98 ALA A CA 1
ATOM 776 C C . ALA A 1 98 ? 3.799 3.843 -20.259 1.00 93.88 98 ALA A C 1
ATOM 778 O O . ALA A 1 98 ? 4.259 4.891 -20.703 1.00 93.88 98 ALA A O 1
ATOM 779 N N . ASN A 1 99 ? 3.170 2.946 -21.025 1.00 94.12 99 ASN A N 1
ATOM 780 C CA . ASN A 1 99 ? 2.956 3.118 -22.460 1.00 94.12 99 ASN A CA 1
ATOM 781 C C . ASN A 1 99 ? 2.058 4.329 -22.781 1.00 94.12 99 ASN A C 1
ATOM 783 O O . ASN A 1 99 ? 2.320 5.047 -23.739 1.00 94.12 99 ASN A O 1
ATOM 787 N N . ASN A 1 100 ? 1.037 4.611 -21.966 1.00 91.50 100 ASN A N 1
ATOM 788 C CA . ASN A 1 100 ? 0.210 5.811 -22.144 1.00 91.50 100 ASN A CA 1
ATOM 789 C C . ASN A 1 100 ? 0.978 7.112 -21.851 1.00 91.50 100 ASN A C 1
ATOM 791 O O . ASN A 1 100 ? 0.687 8.144 -22.453 1.00 91.50 100 ASN A O 1
ATOM 795 N N . ALA A 1 101 ? 1.941 7.079 -20.925 1.00 87.12 101 ALA A N 1
ATOM 796 C CA . ALA A 1 101 ? 2.779 8.231 -20.597 1.00 87.12 101 ALA A CA 1
ATOM 797 C C . ALA A 1 101 ? 3.894 8.464 -21.633 1.00 87.12 101 ALA A C 1
ATOM 799 O O . ALA A 1 101 ? 4.225 9.609 -21.940 1.00 87.12 101 ALA A O 1
ATOM 800 N N . ASP A 1 102 ? 4.461 7.385 -22.170 1.00 89.38 102 ASP A N 1
ATOM 801 C CA . ASP A 1 102 ? 5.435 7.384 -23.259 1.00 89.38 102 ASP A CA 1
ATOM 802 C C . ASP A 1 102 ? 5.181 6.169 -24.156 1.00 89.38 102 ASP A C 1
ATOM 804 O O . ASP A 1 102 ? 5.490 5.029 -23.802 1.00 89.38 102 ASP A O 1
ATOM 808 N N . PHE A 1 103 ? 4.638 6.423 -25.348 1.00 90.12 103 PHE A N 1
ATOM 809 C CA . PHE A 1 103 ? 4.220 5.386 -26.293 1.00 90.12 103 PHE A CA 1
ATOM 810 C C . PHE A 1 103 ? 5.370 4.504 -26.794 1.00 90.12 103 PHE A C 1
ATOM 812 O O . PHE A 1 103 ? 5.111 3.434 -27.352 1.00 90.12 103 PHE A O 1
ATOM 819 N N . ASN A 1 104 ? 6.628 4.925 -26.614 1.00 93.88 104 ASN A N 1
ATOM 820 C CA . ASN A 1 104 ? 7.779 4.101 -26.965 1.00 93.88 104 ASN A CA 1
ATOM 821 C C . ASN A 1 104 ? 8.064 3.037 -25.903 1.00 93.88 104 ASN A C 1
ATOM 823 O O . ASN A 1 104 ? 8.658 2.015 -26.245 1.00 93.88 104 ASN A O 1
ATOM 827 N N . ILE A 1 105 ? 7.616 3.209 -24.652 1.00 94.81 105 ILE A N 1
ATOM 828 C CA . ILE A 1 105 ? 7.727 2.170 -23.623 1.00 94.81 105 ILE A CA 1
ATOM 829 C C . ILE A 1 105 ? 6.845 0.995 -24.036 1.00 94.81 105 ILE A C 1
ATOM 831 O O . ILE A 1 105 ? 5.621 1.049 -23.969 1.00 94.81 105 ILE A O 1
ATOM 835 N N . SER A 1 106 ? 7.486 -0.076 -24.476 1.00 95.75 106 SER A N 1
ATOM 836 C CA . SER A 1 106 ? 6.840 -1.257 -25.047 1.00 95.75 106 SER A CA 1
ATOM 837 C C . SER A 1 106 ? 6.795 -2.448 -24.099 1.00 95.75 106 SER A C 1
ATOM 839 O O . SER A 1 106 ? 5.930 -3.304 -24.257 1.00 95.75 106 SER A O 1
ATOM 841 N N . ASP A 1 107 ? 7.703 -2.502 -23.124 1.00 95.81 107 ASP A N 1
ATOM 842 C CA . ASP A 1 107 ? 7.728 -3.541 -22.097 1.00 95.81 107 ASP A CA 1
ATOM 843 C C . ASP A 1 107 ? 8.494 -3.057 -20.850 1.00 95.81 107 ASP A C 1
ATOM 845 O O . ASP A 1 107 ? 9.187 -2.034 -20.873 1.00 95.81 107 ASP A O 1
ATOM 849 N N . ILE A 1 108 ? 8.354 -3.793 -19.751 1.00 94.25 108 ILE A N 1
ATOM 850 C CA . ILE A 1 108 ? 9.039 -3.583 -18.478 1.00 94.25 108 ILE A CA 1
ATOM 851 C C . ILE A 1 108 ? 9.673 -4.907 -18.056 1.00 94.25 108 ILE A C 1
ATOM 853 O O . ILE A 1 108 ? 9.001 -5.933 -17.923 1.00 94.25 108 ILE A O 1
ATOM 857 N N . SER A 1 109 ? 10.974 -4.887 -17.789 1.00 92.56 109 SER A N 1
ATOM 858 C CA . SER A 1 109 ? 11.727 -6.062 -17.357 1.00 92.56 109 SER A CA 1
ATOM 859 C C . SER A 1 109 ? 12.171 -5.900 -15.914 1.00 92.56 109 SER A C 1
ATOM 861 O O . SER A 1 109 ? 12.868 -4.942 -15.592 1.00 92.56 109 SER A O 1
ATOM 863 N N . THR A 1 110 ? 11.796 -6.844 -15.051 1.00 91.81 110 THR A N 1
ATOM 864 C CA . THR A 1 110 ? 12.181 -6.852 -13.636 1.00 91.81 110 THR A CA 1
ATOM 865 C C . THR A 1 110 ? 13.016 -8.086 -13.344 1.00 91.81 110 THR A C 1
ATOM 867 O O . THR A 1 110 ? 12.613 -9.208 -13.645 1.00 91.81 110 THR A O 1
ATOM 870 N N . GLN A 1 111 ? 14.178 -7.878 -12.733 1.00 90.31 111 GLN A N 1
ATOM 871 C CA . GLN A 1 111 ? 15.116 -8.935 -12.366 1.00 90.31 111 GLN A CA 1
ATOM 872 C C . GLN A 1 111 ? 15.593 -8.762 -10.927 1.00 90.31 111 GLN A C 1
ATOM 874 O O . GLN A 1 111 ? 15.841 -7.646 -10.476 1.00 90.31 111 GLN A O 1
ATOM 879 N N . MET A 1 112 ? 15.760 -9.869 -10.205 1.00 90.25 112 MET A N 1
ATOM 880 C CA . MET A 1 112 ? 16.370 -9.842 -8.878 1.00 90.25 112 MET A CA 1
ATOM 881 C C . MET A 1 112 ? 17.886 -9.776 -9.021 1.00 90.25 112 MET A C 1
ATOM 883 O O . MET A 1 112 ? 18.522 -10.727 -9.474 1.00 90.25 112 MET A O 1
ATOM 887 N N . ILE A 1 113 ? 18.472 -8.657 -8.613 1.00 90.38 113 ILE A N 1
ATOM 888 C CA . ILE A 1 113 ? 19.923 -8.489 -8.557 1.00 90.38 113 ILE A CA 1
ATOM 889 C C . ILE A 1 113 ? 20.413 -8.721 -7.132 1.00 90.38 113 ILE A C 1
ATOM 891 O O . ILE A 1 113 ? 19.685 -8.474 -6.169 1.00 90.38 113 ILE A O 1
ATOM 895 N N . LYS A 1 114 ? 21.644 -9.219 -6.990 1.00 91.62 114 LYS A N 1
ATOM 896 C CA . LYS A 1 114 ? 22.334 -9.342 -5.702 1.00 91.62 114 LYS A CA 1
ATOM 897 C C . LYS A 1 114 ? 23.401 -8.263 -5.606 1.00 91.62 114 LYS A C 1
ATOM 899 O O . LYS A 1 114 ? 24.289 -8.200 -6.451 1.00 91.62 114 LYS A O 1
ATOM 904 N N . GLU A 1 115 ? 23.322 -7.444 -4.569 1.00 89.19 115 GLU A N 1
ATOM 905 C CA . GLU A 1 115 ? 24.321 -6.426 -4.261 1.00 89.19 115 GLU A CA 1
ATOM 906 C C . GLU A 1 115 ? 25.075 -6.805 -2.995 1.00 89.19 115 GLU A C 1
ATOM 908 O O . GLU A 1 115 ? 24.471 -7.114 -1.967 1.00 89.19 115 GLU A O 1
ATOM 913 N N . ASN A 1 116 ? 26.403 -6.783 -3.069 1.00 91.38 116 ASN A N 1
ATOM 914 C CA . ASN A 1 116 ? 27.250 -7.073 -1.921 1.00 91.38 116 ASN A CA 1
ATOM 915 C C . ASN A 1 116 ? 27.171 -5.946 -0.895 1.00 91.38 116 ASN A C 1
ATOM 917 O O . ASN A 1 116 ? 27.218 -4.764 -1.238 1.00 91.38 116 ASN A O 1
ATOM 921 N N . ILE A 1 117 ? 27.105 -6.328 0.375 1.00 90.19 117 ILE A N 1
ATOM 922 C CA . ILE A 1 117 ? 27.094 -5.389 1.490 1.00 90.19 117 ILE A CA 1
ATOM 923 C C . ILE A 1 117 ? 28.549 -5.136 1.898 1.00 90.19 117 ILE A C 1
ATOM 925 O O . ILE A 1 117 ? 29.270 -6.092 2.201 1.00 90.19 117 ILE A O 1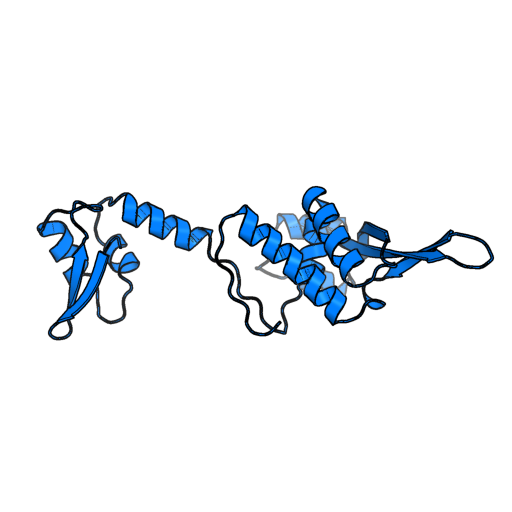
ATOM 929 N N . PRO A 1 118 ? 29.006 -3.873 1.946 1.00 92.50 118 PRO A N 1
ATOM 930 C CA . PRO A 1 118 ? 30.310 -3.549 2.510 1.00 92.50 118 PRO A CA 1
ATOM 931 C C . PRO A 1 118 ? 30.439 -4.081 3.943 1.00 92.50 118 PRO A C 1
ATOM 933 O O . PRO A 1 118 ? 29.503 -3.970 4.735 1.00 92.50 118 PRO A O 1
ATOM 936 N N . GLN A 1 119 ? 31.602 -4.633 4.299 1.00 88.44 119 GLN A N 1
ATOM 937 C CA . GLN A 1 119 ? 31.786 -5.313 5.590 1.00 88.44 119 GLN A CA 1
ATOM 938 C C . GLN A 1 119 ? 31.503 -4.409 6.798 1.00 88.44 119 GLN A C 1
ATOM 940 O O . GLN A 1 119 ? 30.940 -4.871 7.789 1.00 88.44 119 GLN A O 1
ATOM 945 N N . ASP A 1 120 ? 31.852 -3.125 6.713 1.00 90.44 120 ASP A N 1
ATOM 946 C CA . ASP A 1 120 ? 31.608 -2.172 7.797 1.00 90.44 120 ASP A CA 1
ATOM 947 C C . ASP A 1 120 ? 30.112 -1.930 8.010 1.00 90.44 120 ASP A C 1
ATOM 949 O O . ASP A 1 120 ? 29.640 -1.916 9.146 1.00 90.44 120 ASP A O 1
ATOM 953 N N . LEU A 1 121 ? 29.342 -1.850 6.921 1.00 90.56 121 LEU A N 1
ATOM 954 C CA . LEU A 1 121 ? 27.890 -1.729 6.991 1.00 90.56 121 LEU A CA 1
ATOM 955 C C . LEU A 1 121 ? 27.248 -3.023 7.507 1.00 90.56 121 LEU A C 1
ATOM 957 O O . LEU A 1 121 ? 26.318 -2.965 8.308 1.00 90.56 121 LEU A O 1
ATOM 961 N N . LEU A 1 122 ? 27.766 -4.191 7.111 1.00 90.94 122 LEU A N 1
ATOM 962 C CA . LEU A 1 122 ? 27.274 -5.481 7.595 1.00 90.94 122 LEU A CA 1
ATOM 963 C C . LEU A 1 122 ? 27.403 -5.593 9.121 1.00 90.94 122 LEU A C 1
ATOM 965 O O . LEU A 1 122 ? 26.461 -6.025 9.778 1.00 90.94 122 LEU A O 1
ATOM 969 N N . LYS A 1 123 ? 28.525 -5.150 9.704 1.00 90.44 123 LYS A N 1
ATOM 970 C CA . LYS A 1 123 ? 28.709 -5.133 11.167 1.00 90.44 123 LYS A CA 1
ATOM 971 C C . LYS A 1 123 ? 27.669 -4.258 11.866 1.00 90.44 123 LYS A C 1
ATOM 973 O O . LYS A 1 123 ? 27.108 -4.685 12.871 1.00 90.44 123 LYS A O 1
ATOM 978 N N . VAL A 1 124 ? 27.388 -3.073 11.317 1.00 91.69 124 VAL A N 1
ATOM 979 C CA . VAL A 1 124 ? 26.362 -2.162 11.853 1.00 91.69 124 VAL A CA 1
ATOM 980 C C . VAL A 1 124 ? 24.979 -2.813 11.804 1.00 91.69 124 VAL A C 1
ATOM 982 O O . VAL A 1 124 ? 24.269 -2.814 12.804 1.00 91.69 124 VAL A O 1
ATOM 985 N N . ILE A 1 125 ? 24.616 -3.421 10.671 1.00 88.94 125 ILE A N 1
ATOM 986 C CA . ILE A 1 125 ? 23.327 -4.105 10.487 1.00 88.94 125 ILE A CA 1
ATOM 987 C C . ILE A 1 125 ? 23.178 -5.268 11.481 1.00 88.94 125 ILE A C 1
ATOM 989 O O . ILE A 1 125 ? 22.146 -5.393 12.137 1.00 88.94 125 ILE A O 1
ATOM 993 N N . LEU A 1 126 ? 24.212 -6.099 11.639 1.00 88.88 126 LEU A N 1
ATOM 994 C CA . LEU A 1 126 ? 24.181 -7.251 12.547 1.00 88.88 126 LEU A CA 1
ATOM 995 C C . LEU A 1 126 ? 24.123 -6.858 14.031 1.00 88.88 126 LEU A C 1
ATOM 997 O O . LEU A 1 126 ? 23.633 -7.647 14.839 1.00 88.88 126 LEU A O 1
ATOM 1001 N N . GLY A 1 127 ? 24.597 -5.660 14.381 1.00 89.62 127 GLY A N 1
ATOM 1002 C CA . GLY A 1 127 ? 24.501 -5.095 15.728 1.00 89.62 127 GLY A CA 1
ATOM 1003 C C . GLY A 1 127 ? 23.159 -4.427 16.049 1.00 89.62 127 GLY A C 1
ATOM 1004 O O . GLY A 1 127 ? 22.990 -3.961 17.169 1.00 89.62 127 GLY A O 1
ATOM 1005 N N . SER A 1 128 ? 22.222 -4.353 15.097 1.00 90.00 128 SER A N 1
ATOM 1006 C CA . SER A 1 128 ? 20.917 -3.719 15.314 1.00 90.00 128 SER A CA 1
ATOM 1007 C C . SER A 1 128 ? 19.931 -4.639 16.034 1.00 90.00 128 SER A C 1
ATOM 1009 O O . SER A 1 128 ? 19.730 -5.784 15.624 1.00 90.00 128 SER A O 1
ATOM 1011 N N . ASP A 1 129 ? 19.219 -4.113 17.029 1.00 89.38 129 ASP A N 1
ATOM 1012 C CA . ASP A 1 129 ? 18.139 -4.829 17.726 1.00 89.38 129 ASP A CA 1
ATOM 1013 C C . ASP A 1 129 ? 16.822 -4.858 16.929 1.00 89.38 129 ASP A C 1
ATOM 1015 O O . ASP A 1 129 ? 15.893 -5.584 17.271 1.00 89.38 129 ASP A O 1
ATOM 1019 N N . THR A 1 130 ? 16.726 -4.083 15.844 1.00 89.06 130 THR A N 1
ATOM 1020 C CA . THR A 1 130 ? 15.506 -3.980 15.021 1.00 89.06 130 THR A CA 1
ATOM 1021 C C . THR A 1 130 ? 15.379 -5.063 13.953 1.00 89.06 130 THR A C 1
ATOM 1023 O O . THR A 1 130 ? 14.339 -5.164 13.304 1.00 89.06 130 THR A O 1
ATOM 1026 N N . ILE A 1 131 ? 16.429 -5.856 13.738 1.00 87.81 131 ILE A N 1
ATOM 1027 C CA . ILE A 1 131 ? 16.484 -6.878 12.690 1.00 87.81 131 ILE A CA 1
ATOM 1028 C C . ILE A 1 131 ? 16.331 -8.249 13.332 1.00 87.81 131 ILE A C 1
ATOM 1030 O O . ILE A 1 131 ? 16.971 -8.541 14.342 1.00 87.81 131 ILE A O 1
ATOM 1034 N N . SER A 1 132 ? 15.502 -9.097 12.724 1.00 90.81 132 SER A N 1
ATOM 1035 C CA . SER A 1 132 ? 15.277 -10.454 13.212 1.00 90.81 132 SER A CA 1
ATOM 1036 C C . SER A 1 132 ? 16.574 -11.274 13.198 1.00 90.81 132 SER A C 1
ATOM 1038 O O . SER A 1 132 ? 17.413 -11.123 12.307 1.00 90.81 132 SER A O 1
ATOM 1040 N N . GLU A 1 133 ? 16.737 -12.190 14.155 1.00 90.00 133 GLU A N 1
ATOM 1041 C CA . GLU A 1 133 ? 17.907 -13.080 14.166 1.00 90.00 133 GLU A CA 1
ATOM 1042 C C . GLU A 1 133 ? 17.973 -13.960 12.907 1.00 90.00 133 GLU A C 1
ATOM 1044 O O . GLU A 1 133 ? 19.057 -14.214 12.387 1.00 90.00 133 GLU A O 1
ATOM 1049 N N . GLN A 1 134 ? 16.820 -14.333 12.339 1.00 89.75 134 GLN A N 1
ATOM 1050 C CA . GLN A 1 134 ? 16.750 -15.058 11.069 1.00 89.75 134 GLN A CA 1
ATOM 1051 C C . GLN A 1 134 ? 17.367 -14.255 9.913 1.00 89.75 134 GLN A C 1
ATOM 1053 O O . GLN A 1 134 ? 18.143 -14.796 9.121 1.00 89.75 134 GLN A O 1
ATOM 1058 N N . ASP A 1 135 ? 17.049 -12.963 9.816 1.00 87.12 135 ASP A N 1
ATOM 1059 C CA . ASP A 1 135 ? 17.617 -12.093 8.788 1.00 87.12 135 ASP A CA 1
ATOM 1060 C C . ASP A 1 135 ? 19.106 -11.849 9.020 1.00 87.12 135 ASP A C 1
ATOM 1062 O O . ASP A 1 135 ? 19.886 -11.874 8.066 1.00 87.12 135 ASP A O 1
ATOM 1066 N N . LYS A 1 136 ? 19.531 -11.680 10.278 1.00 89.69 136 LYS A N 1
ATOM 1067 C CA . LYS A 1 136 ? 20.955 -11.570 10.621 1.00 89.69 136 LYS A CA 1
ATOM 1068 C C . LYS A 1 136 ? 21.726 -12.813 10.188 1.00 89.69 136 LYS A C 1
ATOM 1070 O O . LYS A 1 136 ? 22.786 -12.687 9.576 1.00 89.69 136 LYS A O 1
ATOM 1075 N N . ASP A 1 137 ? 21.188 -14.003 10.433 1.00 90.19 137 ASP A N 1
ATOM 1076 C CA . ASP A 1 137 ? 21.810 -15.262 10.019 1.00 90.19 137 ASP A CA 1
ATOM 1077 C C . ASP A 1 137 ? 21.893 -15.411 8.502 1.00 90.19 137 ASP A C 1
ATOM 1079 O O . ASP A 1 137 ? 22.915 -15.869 7.982 1.00 90.19 137 ASP A O 1
ATOM 1083 N N . ARG A 1 138 ? 20.859 -14.985 7.771 1.00 91.06 138 ARG A N 1
ATOM 1084 C CA . ARG A 1 138 ? 20.903 -14.940 6.305 1.00 91.06 138 ARG A CA 1
ATOM 1085 C C . ARG A 1 138 ? 22.010 -14.002 5.823 1.00 91.06 138 ARG A C 1
ATOM 1087 O O . ARG A 1 138 ? 22.828 -14.393 4.993 1.00 91.06 138 ARG A O 1
ATOM 1094 N N . LEU A 1 139 ? 22.088 -12.794 6.377 1.00 90.06 139 LEU A N 1
ATOM 1095 C CA . LEU A 1 139 ? 23.077 -11.787 5.987 1.00 90.06 139 LEU A CA 1
ATOM 1096 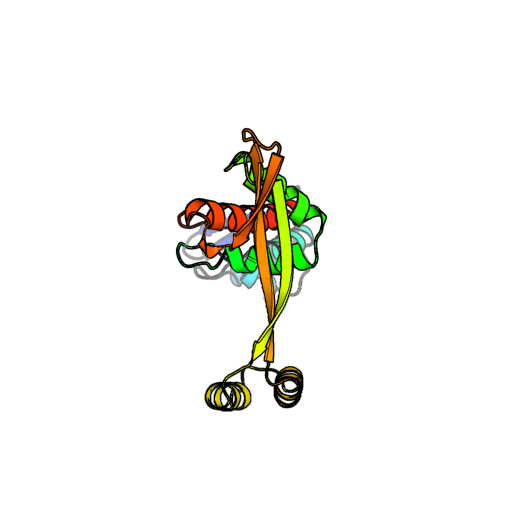C C . LEU A 1 139 ? 24.517 -12.203 6.324 1.00 90.06 139 LEU A C 1
ATOM 1098 O O . LEU A 1 139 ? 25.418 -11.936 5.529 1.00 90.06 139 LEU A O 1
ATOM 1102 N N . ARG A 1 140 ? 24.730 -12.921 7.437 1.00 89.12 140 ARG A N 1
ATOM 1103 C CA . ARG A 1 140 ? 26.021 -13.546 7.798 1.00 89.12 140 ARG A CA 1
ATOM 1104 C C . ARG A 1 140 ? 26.476 -14.619 6.809 1.00 89.12 140 ARG A C 1
ATOM 1106 O O . ARG A 1 140 ? 27.660 -14.914 6.759 1.00 89.12 140 ARG A O 1
ATOM 1113 N N . LYS A 1 141 ? 25.562 -15.241 6.060 1.00 89.00 141 LYS A N 1
ATOM 1114 C CA . LYS A 1 141 ? 25.896 -16.269 5.058 1.00 89.00 141 LYS A CA 1
ATOM 1115 C C . LYS A 1 141 ? 26.042 -15.676 3.664 1.00 89.00 141 LYS A C 1
ATOM 1117 O O . LYS A 1 141 ? 26.974 -16.007 2.943 1.00 89.00 141 LYS A O 1
ATOM 1122 N N . GLU A 1 142 ? 25.100 -14.822 3.280 1.00 88.88 142 GLU A N 1
ATOM 1123 C CA . GLU A 1 142 ? 24.981 -14.327 1.909 1.00 88.88 142 GLU A CA 1
ATOM 1124 C C . GLU A 1 142 ? 25.842 -13.094 1.639 1.00 88.88 142 GLU A C 1
ATOM 1126 O O . GLU A 1 142 ? 26.181 -12.849 0.481 1.00 88.88 142 G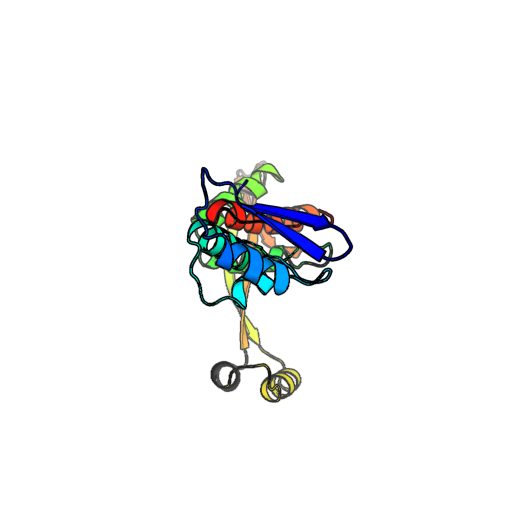LU A O 1
ATOM 1131 N N . HIS A 1 143 ? 26.150 -12.298 2.673 1.00 90.06 143 HIS A N 1
ATOM 1132 C CA . HIS A 1 143 ? 26.901 -11.034 2.590 1.00 90.06 143 HIS A CA 1
ATOM 1133 C C . HIS A 1 143 ? 26.365 -10.066 1.512 1.00 90.06 143 HIS A C 1
ATOM 1135 O O . HIS A 1 143 ? 27.065 -9.166 1.046 1.00 90.06 143 HIS A O 1
ATOM 1141 N N . SER A 1 144 ? 25.111 -10.253 1.100 1.00 89.56 144 SER A N 1
ATOM 1142 C CA . SER A 1 144 ? 24.480 -9.561 -0.014 1.00 89.56 144 SER A CA 1
ATOM 1143 C C . SER A 1 144 ? 22.994 -9.348 0.255 1.00 89.56 144 SER A C 1
ATOM 1145 O O . SER A 1 144 ? 22.361 -10.060 1.041 1.00 89.56 144 SER A O 1
ATOM 1147 N N . LEU A 1 145 ? 22.437 -8.330 -0.392 1.00 86.44 145 LEU A N 1
ATOM 1148 C CA . LEU A 1 145 ? 21.006 -8.067 -0.436 1.00 86.44 145 LEU A CA 1
ATOM 1149 C C . LEU A 1 145 ? 20.506 -8.331 -1.844 1.00 86.44 145 LEU A C 1
ATOM 1151 O O . LEU A 1 145 ? 21.107 -7.883 -2.820 1.00 86.44 145 LEU A O 1
ATOM 1155 N N . SER A 1 146 ? 19.387 -9.044 -1.939 1.00 87.62 146 SER A N 1
ATOM 1156 C CA . SER A 1 146 ? 18.675 -9.147 -3.200 1.00 87.62 146 SER A CA 1
ATOM 1157 C C . SER A 1 146 ? 17.642 -8.034 -3.286 1.00 87.62 146 SER A C 1
ATOM 1159 O O . SER A 1 146 ? 16.875 -7.836 -2.344 1.00 87.62 146 SER A O 1
ATOM 1161 N N . LYS A 1 147 ? 17.627 -7.309 -4.402 1.00 87.75 147 LYS A N 1
ATOM 1162 C CA . LYS A 1 147 ? 16.606 -6.302 -4.696 1.00 87.75 147 LYS A CA 1
ATOM 1163 C C . LYS A 1 147 ? 16.119 -6.464 -6.135 1.00 87.75 147 LYS A C 1
ATOM 1165 O O . LYS A 1 147 ? 16.923 -6.848 -6.991 1.00 87.75 147 LYS A O 1
ATOM 1170 N N . PRO A 1 148 ? 14.841 -6.189 -6.421 1.00 90.12 148 PRO A N 1
ATOM 1171 C CA . PRO A 1 148 ? 14.396 -6.081 -7.795 1.00 90.12 148 PRO A CA 1
ATOM 1172 C C . PRO A 1 148 ? 15.062 -4.869 -8.443 1.00 90.12 148 PRO A C 1
ATOM 1174 O O . PRO A 1 148 ? 15.299 -3.843 -7.802 1.00 90.12 148 PRO A O 1
ATOM 1177 N N . LYS A 1 149 ? 15.374 -5.014 -9.722 1.00 92.00 149 LYS A N 1
ATOM 1178 C CA . LYS A 1 149 ? 15.781 -3.940 -10.612 1.00 92.00 149 LYS A CA 1
ATOM 1179 C C . LYS A 1 149 ? 14.892 -3.995 -11.837 1.00 92.00 149 LYS A C 1
ATOM 1181 O O . LYS A 1 149 ? 14.816 -5.038 -12.490 1.00 92.00 149 LYS A O 1
ATOM 1186 N N . THR A 1 150 ? 14.259 -2.873 -12.132 1.00 93.62 150 THR A N 1
ATOM 1187 C CA . THR A 1 150 ? 13.332 -2.729 -13.243 1.00 93.62 150 THR A CA 1
ATOM 1188 C C . THR A 1 150 ? 13.893 -1.797 -14.307 1.00 93.62 150 THR A C 1
ATOM 1190 O O . THR A 1 150 ? 14.204 -0.635 -14.037 1.00 93.62 150 THR A O 1
ATOM 1193 N N . ASP A 1 151 ? 13.972 -2.315 -15.528 1.00 94.88 151 ASP A N 1
ATOM 1194 C CA . ASP A 1 151 ? 14.350 -1.577 -16.727 1.00 94.88 151 ASP A CA 1
ATOM 1195 C C . ASP A 1 151 ? 13.129 -1.444 -17.660 1.00 94.88 151 ASP A C 1
ATOM 1197 O O . ASP A 1 151 ? 12.265 -2.323 -17.727 1.00 94.88 151 ASP A O 1
ATOM 1201 N N . PHE A 1 152 ? 13.061 -0.331 -18.385 1.00 95.69 152 PHE A N 1
ATOM 1202 C CA . PHE A 1 152 ? 12.015 -0.017 -19.357 1.00 95.69 152 PHE A CA 1
ATOM 1203 C C . PHE A 1 152 ? 12.520 -0.311 -20.766 1.00 95.69 152 PHE A C 1
ATOM 1205 O O . PHE A 1 152 ? 13.581 0.175 -21.161 1.00 95.69 152 PHE A O 1
ATOM 1212 N N . ILE A 1 153 ? 11.758 -1.078 -21.540 1.00 96.69 153 ILE A N 1
ATOM 1213 C CA . ILE A 1 153 ? 12.112 -1.447 -22.911 1.00 96.69 153 ILE A CA 1
ATOM 1214 C C . ILE A 1 153 ? 11.405 -0.501 -23.876 1.00 96.69 153 ILE A C 1
ATOM 1216 O O . ILE A 1 153 ? 10.181 -0.527 -24.014 1.00 96.69 153 ILE A O 1
ATOM 1220 N N . HIS A 1 154 ? 12.191 0.307 -24.577 1.00 96.06 154 HIS A N 1
ATOM 1221 C CA . HIS A 1 154 ? 11.728 1.280 -25.560 1.00 96.06 154 HIS A CA 1
ATOM 1222 C C . HIS A 1 154 ? 11.784 0.699 -26.969 1.00 96.06 154 HIS A C 1
ATOM 1224 O O . HIS A 1 154 ? 12.837 0.228 -27.389 1.00 96.06 154 HIS A O 1
ATOM 1230 N N . SER A 1 155 ? 10.676 0.748 -27.707 1.00 96.44 155 SER A N 1
ATOM 1231 C CA . SER A 1 155 ? 10.604 0.365 -29.120 1.00 96.44 155 SER A CA 1
ATOM 1232 C C . SER A 1 155 ? 10.581 1.607 -30.007 1.00 96.44 155 SER A C 1
ATOM 1234 O O . SER A 1 155 ? 9.663 2.416 -29.904 1.00 96.44 155 SER A O 1
ATOM 1236 N N . VAL A 1 156 ? 11.538 1.721 -30.928 1.00 93.94 156 VAL A N 1
ATOM 1237 C CA . VAL A 1 156 ? 11.647 2.843 -31.874 1.00 93.94 156 VAL A CA 1
ATOM 1238 C C . VAL A 1 156 ? 11.585 2.312 -33.302 1.00 93.94 156 VAL A C 1
ATOM 1240 O O . VAL A 1 156 ? 12.242 1.327 -33.633 1.00 93.94 156 VAL A O 1
ATOM 1243 N N . ASN A 1 157 ? 10.809 2.973 -34.160 1.00 92.69 157 ASN A N 1
ATOM 1244 C CA . ASN A 1 157 ? 10.782 2.682 -35.592 1.00 92.69 157 ASN A CA 1
ATOM 1245 C C . ASN A 1 157 ? 11.733 3.637 -36.323 1.00 92.69 157 ASN A C 1
ATOM 1247 O O . ASN A 1 157 ? 11.575 4.854 -36.228 1.00 92.69 157 ASN A O 1
A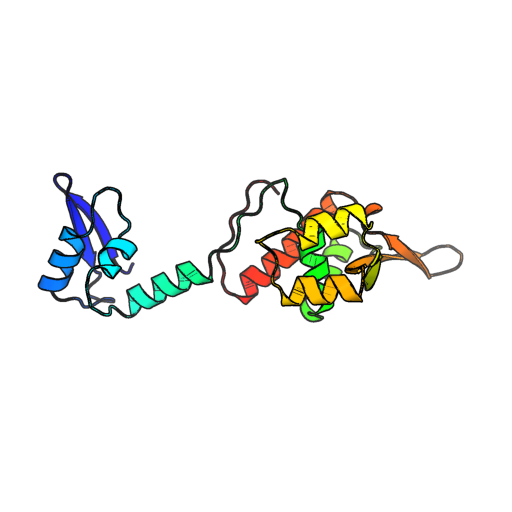TOM 1251 N N . ASN A 1 158 ? 12.699 3.094 -37.060 1.00 90.69 158 ASN A N 1
ATOM 1252 C CA . ASN A 1 158 ? 13.644 3.855 -37.876 1.00 90.69 158 ASN A CA 1
ATOM 1253 C C . ASN A 1 158 ? 13.814 3.217 -39.271 1.00 90.69 158 ASN A C 1
ATOM 1255 O O . ASN A 1 158 ? 13.120 2.262 -39.621 1.00 90.69 158 ASN A O 1
ATOM 1259 N N . GLU A 1 159 ? 14.750 3.732 -40.074 1.00 91.88 159 GLU A N 1
ATOM 1260 C CA . GLU A 1 159 ? 15.031 3.232 -41.432 1.00 91.88 159 GLU A CA 1
ATOM 1261 C C . GLU A 1 159 ? 15.477 1.756 -41.477 1.00 91.88 159 GLU A C 1
ATOM 1263 O O . GLU A 1 159 ? 15.309 1.094 -42.498 1.00 91.88 159 GLU A O 1
ATOM 1268 N N . ARG A 1 160 ? 16.020 1.221 -40.375 1.00 90.00 160 ARG A N 1
ATOM 1269 C CA . ARG A 1 160 ? 16.465 -0.177 -40.236 1.00 90.00 160 ARG A CA 1
ATOM 1270 C C . ARG A 1 160 ? 15.361 -1.103 -39.710 1.00 90.00 160 ARG A C 1
ATOM 1272 O O . ARG A 1 160 ? 15.584 -2.307 -39.600 1.00 90.00 160 ARG A O 1
ATOM 1279 N N . GLY A 1 161 ? 14.178 -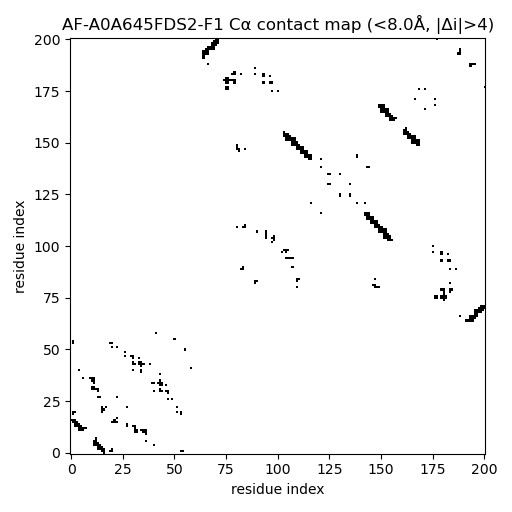0.565 -39.410 1.00 92.31 161 GLY A N 1
ATOM 1280 C CA . GLY A 1 161 ? 13.028 -1.293 -38.882 1.00 92.31 161 GLY A CA 1
ATOM 1281 C C . GLY A 1 161 ? 12.698 -0.919 -37.437 1.00 92.31 161 GLY A C 1
ATOM 1282 O O . GLY A 1 161 ? 12.964 0.191 -36.980 1.00 92.31 161 GLY A O 1
ATOM 1283 N N . ARG A 1 162 ? 12.055 -1.846 -36.720 1.00 93.25 162 ARG A N 1
ATOM 1284 C CA . ARG A 1 162 ? 11.722 -1.679 -35.301 1.00 93.25 162 ARG A CA 1
ATOM 1285 C C . ARG A 1 162 ? 12.886 -2.168 -34.443 1.00 93.25 162 ARG A C 1
ATOM 1287 O O . ARG A 1 162 ? 13.208 -3.353 -34.470 1.00 93.25 162 ARG A O 1
ATOM 1294 N N . GLU A 1 163 ? 13.477 -1.272 -33.667 1.00 94.81 163 GLU A N 1
ATOM 1295 C CA . GLU A 1 163 ? 14.566 -1.568 -32.734 1.00 94.81 163 GLU A CA 1
ATOM 1296 C C . GLU A 1 163 ? 14.083 -1.439 -31.285 1.00 94.81 163 GLU A C 1
ATOM 1298 O O . GLU A 1 163 ? 13.193 -0.639 -30.992 1.00 94.81 163 GLU A O 1
ATOM 1303 N N . GLN A 1 164 ? 14.668 -2.230 -30.382 1.00 95.81 164 GLN A N 1
ATOM 1304 C CA . GLN A 1 164 ? 14.359 -2.205 -28.953 1.00 95.81 164 GLN A CA 1
ATOM 1305 C C . GLN A 1 164 ? 15.588 -1.845 -28.124 1.00 95.81 164 GLN A C 1
ATOM 1307 O O . GLN A 1 164 ? 16.679 -2.365 -28.357 1.00 95.81 164 GLN A O 1
ATOM 1312 N N . TYR A 1 165 ? 15.386 -0.997 -27.121 1.00 95.00 165 TYR A N 1
ATOM 1313 C CA . TYR A 1 165 ? 16.430 -0.508 -26.231 1.00 95.00 165 TYR A CA 1
ATOM 1314 C C . TYR A 1 165 ? 16.000 -0.669 -24.777 1.00 95.00 165 TYR A C 1
ATOM 1316 O O . TYR A 1 165 ? 14.949 -0.173 -24.379 1.00 95.00 165 TYR A O 1
ATOM 1324 N N . SER A 1 166 ? 16.822 -1.339 -23.970 1.00 95.81 166 SER A N 1
ATOM 1325 C CA . SER A 1 166 ? 16.608 -1.409 -22.523 1.00 95.81 166 SER A CA 1
ATOM 1326 C C . SER A 1 166 ? 17.208 -0.177 -21.853 1.00 95.81 166 SER A C 1
ATOM 1328 O O . SER A 1 166 ? 18.397 0.105 -22.016 1.00 95.81 166 SER A O 1
ATOM 1330 N N . MET A 1 167 ? 16.391 0.556 -21.104 1.00 95.00 167 MET A N 1
ATOM 1331 C CA . MET A 1 167 ? 16.787 1.755 -20.375 1.00 95.00 167 MET A CA 1
ATOM 1332 C C . MET A 1 167 ? 16.526 1.573 -18.889 1.00 95.00 167 MET A C 1
ATOM 1334 O O . MET A 1 167 ? 15.458 1.120 -18.481 1.00 95.00 167 MET A O 1
ATOM 1338 N N . THR A 1 168 ? 17.482 1.984 -18.062 1.00 93.62 168 THR A N 1
ATOM 1339 C CA . THR A 1 168 ? 17.312 1.891 -16.613 1.00 93.62 168 THR A CA 1
ATOM 1340 C C . THR A 1 168 ? 16.250 2.866 -16.116 1.00 93.62 168 THR A C 1
ATOM 1342 O O . THR A 1 168 ? 15.957 3.882 -16.760 1.00 93.62 168 THR A O 1
ATOM 1345 N N . SER A 1 169 ? 15.698 2.593 -14.934 1.00 91.25 169 SER A N 1
ATOM 1346 C CA . SER A 1 169 ? 14.736 3.494 -14.296 1.00 91.25 169 SER A CA 1
ATOM 1347 C C . SER A 1 169 ? 15.277 4.920 -14.132 1.00 91.25 169 SER A C 1
ATOM 1349 O O . SER A 1 169 ? 14.532 5.882 -14.283 1.00 91.25 169 SER A O 1
ATOM 1351 N N . GLU A 1 170 ? 16.577 5.095 -13.886 1.00 91.19 170 GLU A N 1
ATOM 1352 C CA . GLU A 1 170 ? 17.222 6.402 -13.710 1.00 91.19 170 GLU A CA 1
ATOM 1353 C C . GLU A 1 170 ? 17.209 7.249 -14.980 1.00 91.19 170 GLU A C 1
ATOM 1355 O O . GLU A 1 170 ? 17.283 8.473 -14.888 1.00 91.19 170 GLU A O 1
ATOM 1360 N N . SER A 1 171 ? 17.077 6.609 -16.142 1.00 92.81 171 SER A N 1
ATOM 1361 C CA . SER A 1 171 ? 16.936 7.296 -17.425 1.00 92.81 171 SER A CA 1
ATOM 1362 C C . SER A 1 171 ? 15.511 7.812 -17.662 1.00 92.81 171 SER A C 1
ATOM 1364 O O . SER A 1 171 ? 15.292 8.594 -18.583 1.00 92.81 171 SER A O 1
ATOM 1366 N N . GLN A 1 172 ? 14.538 7.394 -16.842 1.00 91.06 172 GLN A N 1
ATOM 1367 C CA . GLN A 1 172 ? 13.160 7.873 -16.914 1.00 91.06 172 GLN A CA 1
ATOM 1368 C C . GLN A 1 172 ? 12.980 9.178 -16.138 1.00 91.06 172 GLN A C 1
ATOM 1370 O O . GLN A 1 172 ? 13.631 9.436 -15.120 1.00 91.06 172 GLN A O 1
ATOM 1375 N N . SER A 1 173 ? 12.035 10.001 -16.594 1.00 90.88 173 SER A N 1
ATOM 1376 C CA . SER A 1 173 ? 11.721 11.257 -15.919 1.00 90.88 173 SER A CA 1
ATOM 1377 C C . SER A 1 173 ? 11.257 11.018 -14.474 1.00 90.88 173 SER A C 1
ATOM 1379 O O . SER A 1 173 ? 10.683 9.978 -14.131 1.00 90.88 173 SER A O 1
ATOM 1381 N N . ARG A 1 174 ? 11.457 12.017 -13.601 1.00 89.62 174 ARG A N 1
ATOM 1382 C CA . ARG A 1 174 ? 10.930 11.958 -12.226 1.00 89.62 174 ARG A CA 1
ATOM 1383 C C . ARG A 1 174 ? 9.416 11.731 -12.209 1.00 89.62 174 ARG A C 1
ATOM 1385 O O . ARG A 1 174 ? 8.961 10.944 -11.387 1.00 89.62 174 ARG A O 1
ATOM 1392 N N . GLY A 1 175 ? 8.684 12.368 -13.126 1.00 89.25 175 GLY A N 1
ATOM 1393 C CA . GLY A 1 175 ? 7.234 12.223 -13.260 1.00 89.25 175 GLY A CA 1
ATOM 1394 C C . GLY A 1 175 ? 6.827 10.800 -13.634 1.00 89.25 175 GLY A C 1
ATOM 1395 O O . GLY A 1 175 ? 6.009 10.208 -12.941 1.00 89.25 175 GLY A O 1
ATOM 1396 N N . THR A 1 176 ? 7.473 10.206 -14.642 1.00 89.94 176 THR A N 1
ATOM 1397 C CA . THR A 1 176 ? 7.210 8.821 -15.072 1.00 89.94 176 THR A CA 1
ATOM 1398 C C . THR A 1 176 ? 7.392 7.845 -13.915 1.00 89.94 176 THR A C 1
ATOM 1400 O O . THR A 1 176 ? 6.496 7.061 -13.624 1.00 89.94 176 THR A O 1
ATOM 1403 N N . ARG A 1 177 ? 8.510 7.933 -13.182 1.00 91.38 177 ARG A N 1
ATOM 1404 C CA . ARG A 1 177 ? 8.767 7.053 -12.026 1.00 91.38 177 ARG A CA 1
ATOM 1405 C C . ARG A 1 177 ? 7.780 7.269 -10.880 1.00 91.38 177 ARG A C 1
ATOM 1407 O O . ARG A 1 177 ? 7.432 6.315 -10.186 1.00 91.38 177 ARG A O 1
ATOM 1414 N N . ARG A 1 178 ? 7.368 8.520 -10.651 1.00 91.31 178 ARG A N 1
ATOM 1415 C CA . ARG A 1 178 ? 6.422 8.886 -9.590 1.00 91.31 178 ARG A CA 1
ATOM 1416 C C . ARG A 1 178 ? 5.029 8.346 -9.897 1.00 91.31 178 ARG A C 1
ATOM 1418 O O . ARG A 1 178 ? 4.475 7.665 -9.042 1.00 91.31 178 ARG A O 1
ATOM 1425 N N . ILE A 1 179 ? 4.525 8.574 -11.112 1.00 92.12 179 ILE A N 1
ATOM 1426 C CA . ILE A 1 179 ? 3.234 8.054 -11.585 1.00 92.12 179 ILE A CA 1
ATOM 1427 C C . ILE A 1 179 ? 3.252 6.528 -11.588 1.00 92.12 179 ILE A C 1
ATOM 1429 O O . ILE A 1 179 ? 2.355 5.919 -11.027 1.00 92.12 179 ILE A O 1
ATOM 1433 N N . PHE A 1 180 ? 4.311 5.906 -12.110 1.00 93.69 180 PHE A N 1
ATOM 1434 C CA . PHE A 1 180 ? 4.468 4.450 -12.098 1.00 93.69 180 PHE A CA 1
ATOM 1435 C C . PHE A 1 180 ? 4.312 3.855 -10.692 1.00 93.69 180 PHE A C 1
ATOM 1437 O O . PHE A 1 180 ? 3.589 2.885 -10.481 1.00 93.69 180 PHE A O 1
ATOM 1444 N N . GLY A 1 181 ? 4.971 4.472 -9.711 1.00 94.31 181 GLY A N 1
ATOM 1445 C CA . GLY A 1 181 ? 4.853 4.076 -8.317 1.00 94.31 181 GLY A CA 1
ATOM 1446 C C . GLY A 1 181 ? 3.474 4.350 -7.710 1.00 94.31 181 GLY A C 1
ATOM 1447 O O . GLY A 1 181 ? 2.952 3.514 -6.976 1.00 94.31 181 GLY A O 1
ATOM 1448 N N . LEU A 1 182 ? 2.881 5.509 -8.010 1.00 94.62 182 LEU A N 1
ATOM 1449 C CA . LEU A 1 182 ? 1.550 5.899 -7.536 1.00 94.62 182 LEU A CA 1
ATOM 1450 C C 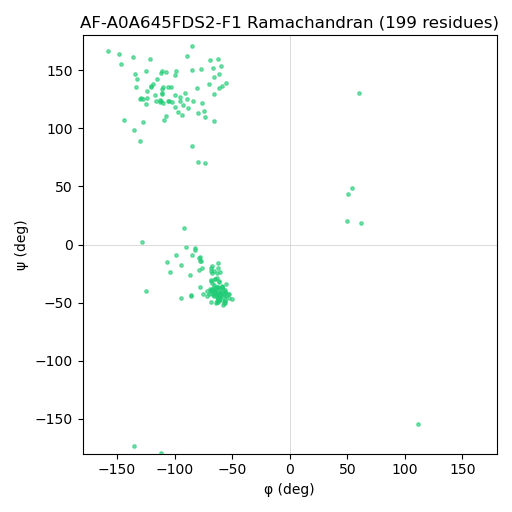. LEU A 1 182 ? 0.469 4.951 -8.040 1.00 94.62 182 LEU A C 1
ATOM 1452 O O . LEU A 1 182 ? -0.333 4.471 -7.246 1.00 94.62 182 LEU A O 1
ATOM 1456 N N . GLU A 1 183 ? 0.502 4.625 -9.323 1.00 95.69 183 GLU A N 1
ATOM 1457 C CA . GLU A 1 183 ? -0.433 3.697 -9.950 1.00 95.69 183 GLU A CA 1
ATOM 1458 C C . GLU A 1 183 ? -0.347 2.300 -9.338 1.00 95.69 183 GLU A C 1
ATOM 1460 O O . GLU A 1 183 ? -1.365 1.629 -9.182 1.00 95.69 183 GLU A O 1
ATOM 1465 N N . ALA A 1 184 ? 0.837 1.883 -8.879 1.00 95.75 184 ALA A N 1
ATOM 1466 C CA . ALA A 1 184 ? 0.972 0.622 -8.161 1.00 95.75 184 ALA A CA 1
ATOM 1467 C C . ALA A 1 184 ? 0.247 0.642 -6.811 1.00 95.75 184 ALA A C 1
ATOM 1469 O O . ALA A 1 184 ? -0.396 -0.340 -6.438 1.00 95.75 184 ALA A O 1
ATOM 1470 N N . VAL A 1 185 ? 0.320 1.763 -6.086 1.00 94.81 185 VAL A N 1
ATOM 1471 C CA . VAL A 1 185 ? -0.427 1.917 -4.832 1.00 94.81 185 VAL A CA 1
ATOM 1472 C C . VAL A 1 185 ? -1.922 2.027 -5.112 1.00 94.81 185 VAL A C 1
ATOM 1474 O O . VAL A 1 185 ? -2.700 1.376 -4.425 1.00 94.81 185 VAL A O 1
ATOM 1477 N N . LEU A 1 186 ? -2.341 2.789 -6.126 1.00 95.31 186 LEU A N 1
ATOM 1478 C CA . LEU A 1 186 ? -3.756 2.928 -6.484 1.00 95.31 186 LEU A CA 1
ATOM 1479 C C . LEU A 1 186 ? -4.376 1.587 -6.881 1.00 95.31 186 LEU A C 1
ATOM 1481 O O . LEU A 1 186 ? -5.472 1.265 -6.425 1.00 95.31 186 LEU A O 1
ATOM 1485 N N . TYR A 1 187 ? -3.657 0.765 -7.644 1.00 95.75 187 TYR A N 1
ATOM 1486 C CA . TYR A 1 187 ? -4.075 -0.602 -7.943 1.00 95.75 187 TYR A CA 1
ATOM 1487 C C . TYR A 1 187 ? -4.328 -1.412 -6.659 1.00 95.75 187 TYR A C 1
ATOM 1489 O O . TYR A 1 187 ? -5.359 -2.077 -6.532 1.00 95.75 187 TYR A O 1
ATOM 1497 N N . GLU A 1 188 ? -3.435 -1.311 -5.666 1.00 93.00 188 GLU A N 1
ATOM 1498 C CA . GLU A 1 188 ? -3.611 -1.971 -4.368 1.00 93.00 188 GLU A CA 1
ATOM 1499 C C . GLU A 1 188 ? -4.816 -1.402 -3.597 1.00 93.00 188 GLU A C 1
ATOM 1501 O O . GLU A 1 188 ? -5.633 -2.180 -3.098 1.00 93.00 188 GLU A O 1
ATOM 1506 N N . VAL A 1 189 ? -4.987 -0.075 -3.565 1.00 94.81 189 VAL A N 1
ATOM 1507 C CA . VAL A 1 189 ? -6.132 0.604 -2.929 1.00 94.81 189 VAL A CA 1
ATOM 1508 C C . VAL A 1 189 ? -7.447 0.092 -3.501 1.00 94.81 189 VAL A C 1
ATOM 1510 O O . VAL A 1 189 ? -8.325 -0.324 -2.744 1.00 94.81 189 VAL A O 1
ATOM 1513 N N . PHE A 1 190 ? -7.581 0.069 -4.828 1.00 93.88 190 PHE A N 1
ATOM 1514 C CA . PHE A 1 190 ? -8.802 -0.400 -5.475 1.00 93.88 190 PHE A CA 1
ATOM 1515 C C . PHE A 1 190 ? -9.051 -1.883 -5.214 1.00 93.88 190 PHE A C 1
ATOM 1517 O O . PHE A 1 190 ? -10.183 -2.265 -4.923 1.00 93.88 190 PHE A O 1
ATOM 1524 N N . SER A 1 191 ? -8.004 -2.714 -5.240 1.00 91.38 191 SER A N 1
ATOM 1525 C CA . SER A 1 191 ? -8.138 -4.152 -4.974 1.00 91.38 191 SER A CA 1
ATOM 1526 C C . SER A 1 191 ? -8.623 -4.465 -3.556 1.00 91.38 191 SER A C 1
ATOM 1528 O O . SER A 1 191 ? -9.277 -5.484 -3.338 1.00 91.38 191 SER A O 1
ATOM 1530 N N . ARG A 1 192 ? -8.321 -3.590 -2.591 1.00 91.31 192 ARG A N 1
ATOM 1531 C CA . ARG A 1 192 ? -8.665 -3.783 -1.178 1.00 91.31 192 ARG A CA 1
ATOM 1532 C C . ARG A 1 192 ? -9.911 -3.030 -0.740 1.00 91.31 192 ARG A C 1
ATOM 1534 O O . ARG A 1 192 ? -10.390 -3.284 0.359 1.00 91.31 192 ARG A O 1
ATOM 1541 N N . ASN A 1 193 ? -10.445 -2.147 -1.587 1.00 92.50 193 ASN A N 1
ATOM 1542 C CA . ASN A 1 193 ? -11.392 -1.114 -1.171 1.00 92.50 193 ASN A CA 1
ATOM 1543 C C . ASN A 1 193 ? -10.808 -0.279 -0.012 1.00 92.50 193 ASN A C 1
ATOM 1545 O O . ASN A 1 193 ? -11.430 -0.115 1.037 1.00 92.50 193 ASN A O 1
ATOM 1549 N N . GLY A 1 194 ? -9.562 0.160 -0.198 1.00 94.12 194 GLY A N 1
ATOM 1550 C CA . GLY A 1 194 ? -8.767 0.870 0.796 1.00 94.12 194 GLY A CA 1
ATOM 1551 C C . GLY A 1 194 ? -9.014 2.377 0.824 1.00 94.12 194 GLY A C 1
ATOM 1552 O O . GLY A 1 194 ? -9.639 2.957 -0.064 1.00 94.12 194 GLY A O 1
ATOM 1553 N N . PHE A 1 195 ? -8.447 3.029 1.835 1.00 94.56 195 PHE A N 1
ATOM 1554 C CA . PHE A 1 195 ? -8.378 4.479 1.957 1.00 94.56 195 PHE A CA 1
ATOM 1555 C C . PHE A 1 195 ? -6.919 4.934 1.918 1.00 94.56 195 PHE A C 1
ATOM 1557 O O . PHE A 1 195 ? -6.099 4.504 2.731 1.00 94.56 195 PHE A O 1
ATOM 1564 N N . LEU A 1 196 ? -6.603 5.827 0.983 1.00 94.81 196 LEU A N 1
ATOM 1565 C CA . LEU A 1 196 ? -5.264 6.366 0.774 1.00 94.81 196 LEU A CA 1
ATOM 1566 C C . LEU A 1 196 ? -5.300 7.886 0.854 1.00 94.81 196 LEU A C 1
ATOM 1568 O O . LEU A 1 196 ? -6.119 8.532 0.202 1.00 94.81 196 LEU A O 1
ATOM 1572 N N . THR A 1 197 ? -4.370 8.454 1.613 1.00 94.56 197 THR A N 1
ATOM 1573 C CA . THR A 1 197 ? -4.126 9.894 1.639 1.00 94.56 197 THR A CA 1
ATOM 1574 C C . THR A 1 197 ? -2.879 10.222 0.834 1.00 94.56 197 THR A C 1
ATOM 1576 O O . THR A 1 197 ? -1.853 9.544 0.934 1.00 94.56 197 THR A O 1
ATOM 1579 N N . ILE A 1 198 ? -2.983 11.266 0.015 1.00 93.69 198 ILE A N 1
ATOM 1580 C CA . ILE A 1 198 ? -1.898 11.751 -0.831 1.00 93.69 198 ILE A CA 1
ATOM 1581 C C . ILE A 1 198 ? -1.705 13.225 -0.510 1.00 93.69 198 ILE A C 1
ATOM 1583 O O . ILE A 1 198 ? -2.637 14.017 -0.642 1.00 93.69 198 ILE A O 1
ATOM 1587 N N . ASP A 1 199 ? -0.499 13.559 -0.080 1.00 90.31 199 ASP A N 1
ATOM 1588 C CA . ASP A 1 199 ? -0.025 14.919 0.103 1.00 90.31 199 ASP A CA 1
ATOM 1589 C C . ASP A 1 199 ? 1.019 15.209 -0.979 1.00 90.31 199 ASP A C 1
ATOM 1591 O O . ASP A 1 199 ? 2.120 14.657 -0.955 1.00 90.31 199 ASP A O 1
ATOM 1595 N N . GLU A 1 200 ? 0.619 16.033 -1.948 1.00 77.00 200 GLU A N 1
ATOM 1596 C CA . GLU A 1 200 ? 1.340 16.350 -3.188 1.00 77.00 200 GLU A CA 1
ATOM 1597 C C . GLU A 1 200 ? 1.631 15.137 -4.108 1.00 77.00 200 GLU A C 1
ATOM 1599 O O . GLU A 1 200 ? 2.157 14.086 -3.719 1.00 77.00 200 GLU A O 1
ATOM 1604 N N . ILE A 1 201 ? 1.292 15.300 -5.391 1.00 73.12 201 ILE A N 1
ATOM 1605 C CA . ILE A 1 201 ? 1.520 14.289 -6.438 1.00 73.12 201 ILE A CA 1
ATOM 1606 C C . ILE A 1 201 ? 2.881 14.500 -7.095 1.00 73.12 201 ILE A C 1
ATOM 1608 O O . ILE A 1 201 ? 3.120 15.615 -7.609 1.00 73.12 201 ILE A O 1
#

Radius of gyration: 25.35 Å; Cα contacts (8 Å, |Δi|>4): 252; chains: 1; bounding box: 65×37×72 Å

Mean predicted aligned error: 6.87 Å

Sequence (201 aa):
MLFCRELENNQSVITFNPNVVMVSQVIKEKISAECLINMSFFAARDKVNVSIPEIDEAKEWLKNQIMQMIGPGTRMFTYAENKIASDDKLKAYLLSVANNADFNISDISTQMIKENIPQDLLKVILGSDTISEQDKDRLRKEHSLSKPKTDFIHSVNNERGREQYSMTSESQSRGTRRIFGLEAVLYEVFSRNGFLTIDEI